Protein AF-A0A7H8GJM0-F1 (afdb_monomer_lite)

Structure (mmCIF, N/CA/C/O backbone):
data_AF-A0A7H8GJM0-F1
#
_entry.id   AF-A0A7H8GJM0-F1
#
loop_
_atom_site.group_PDB
_atom_site.id
_atom_site.type_symbol
_atom_site.label_atom_id
_atom_site.label_alt_id
_atom_site.label_comp_id
_atom_site.label_asym_id
_atom_site.label_entity_id
_atom_site.label_seq_id
_atom_site.pdbx_PDB_ins_code
_atom_site.Cartn_x
_atom_site.Cartn_y
_atom_site.Cartn_z
_atom_site.occupancy
_atom_site.B_iso_or_equiv
_atom_site.auth_seq_id
_atom_site.auth_comp_id
_atom_site.auth_asym_id
_atom_site.auth_atom_id
_atom_site.pdbx_PDB_model_num
ATOM 1 N N . MET A 1 1 ? 10.115 19.692 -31.458 1.00 31.84 1 MET A N 1
ATOM 2 C CA . MET A 1 1 ? 9.277 18.798 -30.627 1.00 31.84 1 MET A CA 1
ATOM 3 C C . MET A 1 1 ? 9.312 17.420 -31.282 1.00 31.84 1 MET A C 1
ATOM 5 O O . MET A 1 1 ? 8.758 17.257 -32.359 1.00 31.84 1 MET A O 1
ATOM 9 N N . ASN A 1 2 ? 10.136 16.502 -30.766 1.00 26.27 2 ASN A N 1
ATOM 10 C CA . ASN A 1 2 ? 10.590 15.314 -31.508 1.00 26.27 2 ASN A CA 1
ATOM 11 C C . ASN A 1 2 ? 9.644 14.117 -31.310 1.00 26.27 2 ASN A C 1
ATOM 13 O O . ASN A 1 2 ? 9.299 13.795 -30.176 1.00 26.27 2 ASN A O 1
ATOM 17 N N . ARG A 1 3 ? 9.299 13.404 -32.397 1.00 28.55 3 ARG A N 1
ATOM 18 C CA . ARG A 1 3 ? 8.437 12.193 -32.411 1.00 28.55 3 ARG A CA 1
ATOM 19 C C . ARG A 1 3 ? 8.872 11.092 -31.426 1.00 28.55 3 ARG A C 1
ATOM 21 O O . ARG A 1 3 ? 8.050 10.290 -31.002 1.00 28.55 3 ARG A O 1
ATOM 28 N N . VAL A 1 4 ? 10.137 11.093 -31.008 1.00 32.81 4 VAL A N 1
ATOM 29 C CA . VAL A 1 4 ? 10.712 10.152 -30.031 1.00 32.81 4 VAL A CA 1
ATOM 30 C C . VAL A 1 4 ? 10.268 10.450 -28.587 1.00 32.81 4 VAL A C 1
ATOM 32 O O . VAL A 1 4 ? 10.222 9.544 -27.761 1.00 32.81 4 VAL A O 1
ATOM 35 N N . GLU A 1 5 ? 9.875 11.689 -28.261 1.00 30.02 5 GLU A N 1
ATOM 36 C CA . GLU A 1 5 ? 9.307 12.008 -26.940 1.00 30.02 5 GLU A CA 1
ATOM 37 C C . GLU A 1 5 ? 7.851 11.546 -26.792 1.00 30.02 5 GLU A C 1
ATOM 39 O O . GLU A 1 5 ? 7.390 11.349 -25.673 1.00 30.02 5 GLU A O 1
ATOM 44 N N . ILE A 1 6 ? 7.147 11.324 -27.905 1.00 36.12 6 ILE A N 1
ATOM 45 C CA . ILE A 1 6 ? 5.739 10.897 -27.932 1.00 36.12 6 ILE A CA 1
ATOM 46 C C . ILE A 1 6 ? 5.621 9.385 -27.657 1.00 36.12 6 ILE A C 1
ATOM 48 O O . ILE A 1 6 ? 4.717 8.957 -26.947 1.00 36.12 6 ILE A O 1
ATOM 52 N N . LEU A 1 7 ? 6.617 8.589 -28.061 1.00 36.34 7 LEU A N 1
ATOM 53 C CA . LEU A 1 7 ? 6.745 7.159 -27.729 1.00 36.34 7 LEU A CA 1
ATOM 54 C C . LEU A 1 7 ? 7.167 6.887 -26.268 1.00 36.34 7 LEU A C 1
ATOM 56 O O . LEU A 1 7 ? 7.403 5.739 -25.903 1.00 36.34 7 LEU A O 1
ATOM 60 N N . ARG A 1 8 ? 7.292 7.916 -25.413 1.00 48.12 8 ARG A N 1
ATOM 61 C CA . ARG A 1 8 ? 7.905 7.790 -24.076 1.00 48.12 8 ARG A CA 1
ATOM 62 C C . ARG A 1 8 ? 7.152 6.915 -23.081 1.00 48.12 8 ARG A C 1
ATOM 64 O O . ARG A 1 8 ? 7.793 6.428 -22.165 1.00 48.12 8 ARG A O 1
ATOM 71 N N . PHE A 1 9 ? 5.843 6.733 -23.212 1.00 51.34 9 PHE A N 1
ATOM 72 C CA . PHE A 1 9 ? 5.051 5.968 -22.236 1.00 51.34 9 PHE A CA 1
ATOM 73 C C . PHE A 1 9 ? 3.761 5.371 -22.823 1.00 51.34 9 PHE A C 1
ATOM 75 O O . PHE A 1 9 ? 3.011 4.732 -22.093 1.00 51.34 9 PHE A O 1
ATOM 82 N N . GLN A 1 10 ? 3.493 5.550 -24.124 1.00 57.94 10 GLN A N 1
ATOM 83 C CA . GLN A 1 10 ? 2.186 5.270 -24.737 1.00 57.94 10 GLN A CA 1
ATOM 84 C C . GLN A 1 10 ? 1.760 3.799 -24.702 1.00 57.94 10 GLN A C 1
ATOM 86 O O . GLN A 1 10 ? 0.571 3.526 -24.573 1.00 57.94 10 GLN A O 1
ATOM 91 N N . LEU A 1 11 ? 2.714 2.863 -24.732 1.00 66.12 11 LEU A N 1
ATOM 92 C CA . LEU A 1 11 ? 2.446 1.420 -24.811 1.00 66.12 11 LEU A CA 1
ATOM 93 C C . LEU A 1 11 ? 1.621 0.863 -23.651 1.00 66.12 11 LEU A C 1
ATOM 95 O O . LEU A 1 11 ? 0.940 -0.139 -23.823 1.00 66.12 11 LEU A O 1
ATOM 99 N N . ALA A 1 12 ? 1.681 1.499 -22.483 1.00 79.56 12 ALA A N 1
ATOM 100 C CA . ALA A 1 12 ? 0.965 1.047 -21.297 1.00 79.56 12 ALA A CA 1
ATOM 101 C C . ALA A 1 12 ? -0.058 2.070 -20.788 1.00 79.56 12 ALA A C 1
ATOM 103 O O . ALA A 1 12 ? -0.621 1.850 -19.726 1.00 79.56 12 ALA A O 1
ATOM 104 N N . ILE A 1 13 ? -0.314 3.187 -21.489 1.00 87.06 13 ILE A N 1
ATOM 105 C CA . ILE A 1 13 ? -1.251 4.214 -20.987 1.00 87.06 13 ILE A CA 1
ATOM 106 C C . ILE A 1 13 ? -2.651 3.630 -20.821 1.00 87.06 13 ILE A C 1
ATOM 108 O O . ILE A 1 13 ? -3.253 3.794 -19.765 1.00 87.06 13 ILE A O 1
ATOM 112 N N . ALA A 1 14 ? -3.155 2.935 -21.840 1.00 89.88 14 ALA A N 1
ATOM 113 C CA . ALA A 1 14 ? -4.499 2.375 -21.805 1.00 89.88 14 ALA A CA 1
ATOM 114 C C . ALA A 1 14 ? -4.639 1.310 -20.702 1.00 89.88 14 ALA A C 1
ATOM 116 O O . ALA A 1 14 ? -5.559 1.391 -19.888 1.00 89.88 14 ALA A O 1
ATOM 117 N N . LEU A 1 15 ? -3.655 0.411 -20.584 1.00 93.31 15 LEU A N 1
ATOM 118 C CA . LEU A 1 15 ? -3.587 -0.573 -19.502 1.00 93.31 15 LEU A CA 1
ATOM 119 C C . LEU A 1 15 ? -3.482 0.080 -18.112 1.00 93.31 15 LEU A C 1
ATOM 121 O O . LEU A 1 15 ? -4.225 -0.285 -17.205 1.00 93.31 15 LEU A O 1
ATOM 125 N N . ASN A 1 16 ? -2.618 1.083 -17.939 1.00 92.00 16 ASN A N 1
ATOM 126 C CA . ASN A 1 16 ? -2.468 1.809 -16.675 1.00 92.00 16 ASN A CA 1
ATOM 127 C C . ASN A 1 16 ? -3.758 2.533 -16.280 1.00 92.00 16 ASN A C 1
ATOM 129 O O . ASN A 1 16 ? -4.131 2.524 -15.110 1.00 92.00 16 ASN A O 1
ATOM 133 N N . ASN A 1 17 ? -4.452 3.141 -17.243 1.00 94.25 17 ASN A N 1
ATOM 134 C CA . ASN A 1 17 ? -5.723 3.814 -16.999 1.00 94.25 17 ASN A CA 1
ATOM 135 C C . ASN A 1 17 ? -6.811 2.813 -16.596 1.00 94.25 17 ASN A C 1
ATOM 137 O O . ASN A 1 17 ? -7.542 3.074 -15.641 1.00 94.25 17 ASN A O 1
ATOM 141 N N . ALA A 1 18 ? -6.887 1.664 -17.275 1.00 96.38 18 ALA A N 1
ATOM 142 C CA . ALA A 1 18 ? -7.823 0.597 -16.931 1.00 96.38 18 ALA A CA 1
ATOM 143 C C . ALA A 1 18 ? -7.544 0.023 -15.531 1.00 96.38 18 ALA A C 1
ATOM 145 O O . ALA A 1 18 ? -8.465 -0.122 -14.730 1.00 96.38 18 ALA A O 1
ATOM 146 N N . ALA A 1 19 ? -6.274 -0.220 -15.194 1.00 96.25 19 ALA A N 1
ATOM 147 C CA . ALA A 1 19 ? -5.872 -0.686 -13.868 1.00 96.25 19 ALA A CA 1
ATOM 148 C C . ALA A 1 19 ? -6.168 0.355 -12.775 1.00 96.25 19 ALA A C 1
ATOM 150 O O . ALA A 1 19 ? -6.647 0.002 -11.699 1.00 96.25 19 ALA A O 1
ATOM 151 N N . ALA A 1 20 ? -5.929 1.641 -13.050 1.00 95.12 20 ALA A N 1
ATOM 152 C CA . ALA A 1 20 ? -6.246 2.723 -12.122 1.00 95.12 20 ALA A CA 1
ATOM 153 C C . ALA A 1 20 ? -7.757 2.861 -11.884 1.00 95.12 20 ALA A C 1
ATOM 155 O O . ALA A 1 20 ? -8.167 3.175 -10.769 1.00 95.12 20 ALA A O 1
ATOM 156 N N . GLU A 1 21 ? -8.577 2.621 -12.908 1.00 97.12 21 GLU A N 1
ATOM 157 C CA . GLU A 1 21 ? -10.034 2.618 -12.771 1.00 97.12 21 GLU A CA 1
ATOM 158 C C . GLU A 1 21 ? -10.523 1.465 -11.898 1.00 97.12 21 GLU A C 1
ATOM 160 O O . GLU A 1 21 ? -11.289 1.698 -10.966 1.00 97.12 21 GLU A O 1
ATOM 165 N N . VAL A 1 22 ? -10.018 0.248 -12.125 1.00 97.81 22 VAL A N 1
ATOM 166 C CA . VAL A 1 22 ? -10.299 -0.886 -11.231 1.00 97.81 22 VAL A CA 1
ATOM 167 C C . VAL A 1 22 ? -9.849 -0.563 -9.807 1.00 97.81 22 VAL A C 1
ATOM 169 O O . VAL A 1 22 ? -10.624 -0.749 -8.878 1.00 97.81 22 VAL A O 1
ATOM 172 N N . GLY A 1 23 ? -8.656 0.012 -9.627 1.00 96.69 23 GLY A N 1
ATOM 173 C CA . GLY A 1 23 ? -8.166 0.423 -8.311 1.00 96.69 23 GLY A CA 1
ATOM 174 C C . GLY A 1 23 ? -9.094 1.412 -7.598 1.00 96.69 23 GLY A C 1
ATOM 175 O O . GLY A 1 23 ? -9.417 1.199 -6.432 1.00 96.69 23 GLY A O 1
ATOM 176 N N . ARG A 1 24 ? -9.572 2.462 -8.282 1.00 96.81 24 ARG A N 1
ATOM 177 C CA . ARG A 1 24 ? -10.559 3.405 -7.715 1.00 96.81 24 ARG A CA 1
ATOM 178 C C . ARG A 1 24 ? -11.865 2.713 -7.338 1.00 96.81 24 ARG A C 1
ATOM 180 O O . ARG A 1 24 ? -12.415 2.998 -6.282 1.00 96.81 24 ARG A O 1
ATOM 187 N N . LEU A 1 25 ? -12.334 1.804 -8.187 1.00 97.38 25 LEU A N 1
ATOM 188 C CA . LEU A 1 25 ? -13.577 1.071 -7.981 1.00 97.38 25 LEU A CA 1
ATOM 189 C C . LEU A 1 25 ? -13.503 0.107 -6.784 1.00 97.38 25 LEU A C 1
ATOM 191 O O . LEU A 1 25 ? -14.490 -0.047 -6.073 1.00 97.38 25 LEU A O 1
ATOM 195 N N . THR A 1 26 ? -12.357 -0.542 -6.556 1.00 97.62 26 THR A N 1
ATOM 196 C CA . THR A 1 26 ? -12.215 -1.585 -5.525 1.00 97.62 26 THR A CA 1
ATOM 197 C C . THR A 1 26 ? -11.671 -1.078 -4.192 1.00 97.62 26 THR A C 1
ATOM 199 O O . THR A 1 26 ? -11.828 -1.765 -3.187 1.00 97.62 26 THR A O 1
ATOM 202 N N . THR A 1 27 ? -11.021 0.092 -4.151 1.00 96.31 27 THR A N 1
ATOM 203 C CA . THR A 1 27 ? -10.411 0.621 -2.913 1.00 96.31 27 THR A CA 1
ATOM 204 C C . THR A 1 27 ? -11.423 0.777 -1.769 1.00 96.31 27 THR A C 1
ATOM 206 O O . THR A 1 27 ? -11.137 0.256 -0.696 1.00 96.31 27 THR A O 1
ATOM 209 N N . PRO A 1 28 ? -12.628 1.353 -1.968 1.00 95.88 28 PRO A N 1
ATOM 210 C CA . PRO A 1 28 ? -13.604 1.479 -0.881 1.00 95.88 28 PRO A CA 1
ATOM 211 C C . PRO A 1 28 ? -14.035 0.133 -0.282 1.00 95.88 28 PRO A C 1
ATOM 213 O O . PRO A 1 28 ? -14.171 0.016 0.932 1.00 95.88 28 PRO A O 1
ATOM 216 N N . ALA A 1 29 ? -14.198 -0.897 -1.122 1.00 97.62 29 ALA A N 1
ATOM 217 C CA . ALA A 1 29 ? -14.510 -2.248 -0.658 1.00 97.62 29 ALA A CA 1
ATOM 218 C C . ALA A 1 29 ? -13.349 -2.832 0.160 1.00 97.62 29 ALA A C 1
ATOM 220 O O . ALA A 1 29 ? -13.569 -3.369 1.242 1.00 97.62 29 ALA A O 1
ATOM 221 N N . ARG A 1 30 ? -12.102 -2.656 -0.301 1.00 97.94 30 ARG A N 1
ATOM 222 C CA . ARG A 1 30 ? -10.920 -3.116 0.440 1.00 97.94 30 ARG A CA 1
ATOM 223 C C . ARG A 1 30 ? -10.760 -2.410 1.789 1.00 97.94 30 ARG A C 1
ATOM 225 O O . ARG A 1 30 ? -10.394 -3.053 2.769 1.00 97.94 30 ARG A O 1
ATOM 232 N N . ASP A 1 31 ? -11.035 -1.112 1.852 1.00 96.88 31 ASP A N 1
ATOM 233 C CA . ASP A 1 31 ? -10.974 -0.353 3.103 1.00 96.88 31 ASP A CA 1
ATOM 234 C C . ASP A 1 31 ? -12.052 -0.827 4.097 1.00 96.88 31 ASP A C 1
ATOM 236 O O . ASP A 1 31 ? -11.793 -0.900 5.300 1.00 96.88 31 ASP A O 1
ATOM 240 N N . LEU A 1 32 ? -13.242 -1.206 3.606 1.00 97.06 32 LEU A N 1
ATOM 241 C CA . LEU A 1 32 ? -14.286 -1.824 4.429 1.00 97.06 32 LEU A CA 1
ATOM 242 C C . LEU A 1 32 ? -13.898 -3.217 4.924 1.00 97.06 32 LEU A C 1
ATOM 244 O O . LEU A 1 32 ? -14.110 -3.487 6.099 1.00 97.06 32 LEU A O 1
ATOM 248 N N . GLU A 1 33 ? -13.319 -4.078 4.080 1.00 98.31 33 GLU A N 1
ATOM 249 C CA . GLU A 1 33 ? -12.829 -5.407 4.493 1.00 98.31 33 GLU A CA 1
ATOM 250 C C . GLU A 1 33 ? -11.884 -5.302 5.696 1.00 98.31 33 GLU A C 1
ATOM 252 O O . GLU A 1 33 ? -12.061 -5.998 6.692 1.00 98.31 33 GLU A O 1
ATOM 257 N N . VAL A 1 34 ? -10.915 -4.388 5.613 1.00 98.06 34 VAL A N 1
ATOM 258 C CA . VAL A 1 34 ? -9.897 -4.185 6.652 1.00 98.06 34 VAL A CA 1
ATOM 259 C C . VAL A 1 34 ? -10.507 -3.607 7.935 1.00 98.06 34 VAL A C 1
ATOM 261 O O . VAL A 1 34 ? -10.126 -4.003 9.032 1.00 98.06 34 VAL A O 1
ATOM 264 N N . LEU A 1 35 ? -11.494 -2.711 7.826 1.00 98.19 35 LEU A N 1
ATOM 265 C CA . LEU A 1 35 ? -12.223 -2.207 8.994 1.00 98.19 35 LEU A CA 1
ATOM 266 C C . LEU A 1 35 ? -13.129 -3.275 9.631 1.00 98.19 35 LEU A C 1
ATOM 268 O O . LEU A 1 35 ? -13.265 -3.304 10.848 1.00 98.19 35 LEU A O 1
ATOM 272 N N . ILE A 1 36 ? -13.767 -4.132 8.832 1.00 98.44 36 ILE A N 1
ATOM 273 C CA . ILE A 1 36 ? -14.607 -5.228 9.334 1.00 98.44 36 ILE A CA 1
ATOM 274 C C . ILE A 1 36 ? -13.765 -6.184 10.181 1.00 98.44 36 ILE A C 1
ATOM 276 O O . ILE A 1 36 ? -14.164 -6.479 11.303 1.00 98.44 36 ILE A O 1
ATOM 280 N N . GLU A 1 37 ? -12.600 -6.601 9.677 1.00 98.25 37 GLU A N 1
ATOM 281 C CA . GLU A 1 37 ? -11.663 -7.473 10.399 1.00 98.25 37 GLU A CA 1
ATOM 282 C C . GLU A 1 37 ? -11.249 -6.853 11.746 1.00 98.25 37 GLU A C 1
ATOM 284 O O . GLU A 1 37 ? -11.407 -7.479 12.791 1.00 98.25 37 GLU A O 1
ATOM 289 N N . GLU A 1 38 ? -10.853 -5.576 11.752 1.00 98.00 38 GLU A N 1
ATOM 290 C CA . GLU A 1 38 ? -10.505 -4.842 12.980 1.00 98.00 38 GLU A CA 1
ATOM 291 C C . GLU A 1 38 ? -11.662 -4.780 13.995 1.00 98.00 38 GLU A C 1
ATOM 293 O O . GLU A 1 38 ? -11.457 -4.916 15.205 1.00 98.00 38 GLU A O 1
ATOM 298 N N . LEU A 1 39 ? -12.893 -4.543 13.529 1.00 98.31 39 LEU A N 1
ATOM 299 C CA . LEU A 1 39 ? -14.069 -4.484 14.400 1.00 98.31 39 LEU A CA 1
ATOM 300 C C . LEU A 1 39 ? -14.359 -5.845 15.036 1.00 98.31 39 LEU A C 1
ATOM 302 O O . LEU A 1 39 ? -14.676 -5.909 16.226 1.00 98.31 39 LEU A O 1
ATOM 306 N N . GLU A 1 40 ? -14.225 -6.929 14.275 1.00 98.00 40 GLU A N 1
ATOM 307 C CA . GLU A 1 40 ? -14.401 -8.290 14.783 1.00 98.00 40 GLU A CA 1
ATOM 308 C C . GLU A 1 40 ? -13.335 -8.649 15.820 1.00 98.00 40 GLU A C 1
ATOM 310 O O . GLU A 1 40 ? -13.681 -9.106 16.912 1.00 98.00 40 GLU A O 1
ATOM 315 N N . GLU A 1 41 ? -12.062 -8.370 15.532 1.00 97.31 41 GLU A N 1
ATOM 316 C CA . GLU A 1 41 ? -10.946 -8.626 16.452 1.00 97.31 41 GLU A CA 1
ATOM 317 C C . GLU A 1 41 ? -11.090 -7.873 17.783 1.00 97.31 41 GLU A C 1
ATOM 319 O O . GLU A 1 41 ? -10.655 -8.353 18.833 1.00 97.31 41 GLU A O 1
ATOM 324 N N . ARG A 1 42 ? -11.745 -6.708 17.765 1.00 96.06 42 ARG A N 1
ATOM 325 C CA . ARG A 1 42 ? -11.985 -5.880 18.954 1.00 96.06 42 ARG A CA 1
ATOM 326 C C . ARG A 1 42 ? -13.299 -6.146 19.674 1.00 96.06 42 ARG A C 1
ATOM 328 O O . ARG A 1 42 ? -13.567 -5.485 20.677 1.00 96.06 42 ARG A O 1
ATOM 335 N N . GLY A 1 43 ? -14.108 -7.089 19.197 1.00 97.19 43 GLY A N 1
ATOM 336 C CA . GLY A 1 43 ? -15.373 -7.449 19.838 1.00 97.19 43 GLY A CA 1
ATOM 337 C C . GLY A 1 43 ? -16.537 -6.507 19.523 1.00 97.19 43 GLY A C 1
ATOM 338 O O . GLY A 1 43 ? -17.427 -6.348 20.354 1.00 97.19 43 GLY A O 1
ATOM 339 N N . PHE A 1 44 ? -16.561 -5.918 18.324 1.00 97.56 44 PHE A N 1
ATOM 340 C CA . PHE A 1 44 ? -17.648 -5.076 17.801 1.00 97.56 44 PHE A CA 1
ATOM 341 C C . PHE A 1 44 ? -18.365 -5.745 16.604 1.00 97.56 44 PHE A C 1
ATOM 343 O O . PHE A 1 44 ? -18.391 -5.192 15.497 1.00 97.56 44 PHE A O 1
ATOM 350 N N . PRO A 1 45 ? -18.946 -6.954 16.776 1.00 96.50 45 PRO A N 1
ATOM 351 C CA . PRO A 1 45 ? -19.521 -7.725 15.671 1.00 96.50 45 PRO A CA 1
ATOM 352 C C . PRO A 1 45 ? -20.750 -7.058 15.038 1.00 96.50 45 PRO A C 1
ATOM 354 O O . PRO A 1 45 ? -20.972 -7.217 13.840 1.00 96.50 45 PRO A O 1
ATOM 357 N N . ASP A 1 46 ? -21.524 -6.275 15.794 1.00 96.00 46 ASP A N 1
ATOM 358 C CA . ASP A 1 46 ? -22.712 -5.590 15.269 1.00 96.00 46 ASP A CA 1
ATOM 359 C C . ASP A 1 46 ? -22.322 -4.461 14.297 1.00 96.00 46 ASP A C 1
ATOM 361 O O . ASP A 1 46 ? -22.872 -4.344 13.197 1.00 96.00 46 ASP A O 1
ATOM 365 N N . GLN A 1 47 ? -21.304 -3.670 14.654 1.00 97.12 47 GLN A N 1
ATOM 366 C CA . GLN A 1 47 ? -20.715 -2.636 13.796 1.00 97.12 47 GLN A CA 1
ATOM 367 C C . GLN A 1 47 ? -20.072 -3.251 12.548 1.00 97.12 47 GLN A C 1
ATOM 369 O O . GLN A 1 47 ? -20.164 -2.681 11.452 1.00 97.12 47 GLN A O 1
ATOM 374 N N . ALA A 1 48 ? -19.432 -4.414 12.696 1.00 98.00 48 ALA A N 1
ATOM 375 C CA . ALA A 1 48 ? -18.880 -5.170 11.579 1.00 98.00 48 ALA A CA 1
ATOM 376 C C . ALA A 1 48 ? -19.994 -5.659 10.637 1.00 98.00 48 ALA A C 1
ATOM 378 O O . ALA A 1 48 ? -19.899 -5.490 9.421 1.00 98.00 48 ALA A O 1
ATOM 379 N N . GLN A 1 49 ? -21.088 -6.198 11.183 1.00 97.19 49 GLN A N 1
ATOM 380 C CA . GLN A 1 49 ? -22.203 -6.739 10.406 1.00 97.19 49 GLN A CA 1
ATOM 381 C C . GLN A 1 49 ? -22.889 -5.678 9.538 1.00 97.19 49 GLN A C 1
ATOM 383 O O . GLN A 1 49 ? -23.202 -5.946 8.376 1.00 97.19 49 GLN A O 1
ATOM 388 N N . PHE A 1 50 ? -23.071 -4.460 10.057 1.00 93.94 50 PHE A N 1
ATOM 389 C CA . PHE A 1 50 ? -23.584 -3.339 9.263 1.00 93.94 50 PHE A CA 1
ATOM 390 C C . PHE A 1 50 ? -22.710 -3.068 8.024 1.00 93.94 50 PHE A C 1
ATOM 392 O O . PHE A 1 50 ? -23.215 -2.902 6.912 1.00 93.94 50 PHE A O 1
ATOM 399 N N . ARG A 1 51 ? -21.385 -3.088 8.196 1.00 97.56 51 ARG A N 1
ATOM 400 C CA . ARG A 1 51 ? -20.416 -2.837 7.118 1.00 97.56 51 ARG A CA 1
ATOM 401 C C . ARG A 1 51 ? -20.311 -4.003 6.136 1.00 97.56 51 ARG A C 1
ATOM 403 O O . ARG A 1 51 ? -20.120 -3.754 4.950 1.00 97.56 51 ARG A O 1
ATOM 410 N N . LYS A 1 52 ? -20.517 -5.248 6.577 1.00 98.06 52 LYS A N 1
ATOM 411 C CA . LYS A 1 52 ? -20.596 -6.421 5.684 1.00 98.06 52 LYS A CA 1
ATOM 412 C C . LYS A 1 52 ? -21.732 -6.299 4.669 1.00 98.06 52 LYS A C 1
ATOM 414 O O . LYS A 1 52 ? -21.516 -6.539 3.488 1.00 98.06 52 LYS A O 1
ATOM 419 N N . ALA A 1 53 ? -22.908 -5.833 5.093 1.00 95.31 53 ALA A N 1
ATOM 420 C CA . ALA A 1 53 ? -24.024 -5.608 4.171 1.00 95.31 53 ALA A CA 1
ATOM 421 C C . ALA A 1 53 ? -23.698 -4.541 3.104 1.00 95.31 53 ALA A C 1
ATOM 423 O O . ALA A 1 53 ? -24.069 -4.678 1.936 1.00 95.31 53 ALA A O 1
ATOM 424 N N . GLN A 1 54 ? -22.968 -3.486 3.487 1.00 95.88 54 GLN A N 1
ATOM 425 C CA . GLN A 1 54 ? -22.455 -2.492 2.542 1.00 95.88 54 GLN A CA 1
ATOM 426 C C . GLN A 1 54 ? -21.413 -3.105 1.590 1.00 95.88 54 GLN A C 1
ATOM 428 O O . GLN A 1 54 ? -21.478 -2.873 0.381 1.00 95.88 54 GLN A O 1
ATOM 433 N N . LEU A 1 55 ? -20.503 -3.930 2.111 1.00 97.69 55 LEU A N 1
ATOM 434 C CA . LEU A 1 55 ? -19.480 -4.621 1.329 1.00 97.69 55 LEU A CA 1
ATOM 435 C C . LEU A 1 55 ? -20.093 -5.540 0.255 1.00 97.69 55 LEU A C 1
ATOM 437 O O . LEU A 1 55 ? -19.661 -5.494 -0.895 1.00 97.69 55 LEU A O 1
ATOM 441 N N . ASP A 1 56 ? -21.155 -6.286 0.576 1.00 97.25 56 ASP A N 1
ATOM 442 C CA . ASP A 1 56 ? -21.883 -7.129 -0.390 1.00 97.25 56 ASP A CA 1
ATOM 443 C C . ASP A 1 56 ? -22.471 -6.312 -1.557 1.00 97.25 56 ASP A C 1
ATOM 445 O O . ASP A 1 56 ? -22.430 -6.711 -2.733 1.00 97.25 56 ASP A O 1
ATOM 449 N N . SER A 1 57 ? -23.001 -5.124 -1.246 1.00 95.88 57 SER A N 1
ATOM 450 C CA . SER A 1 57 ? -23.485 -4.172 -2.250 1.00 95.88 57 SER A CA 1
ATOM 451 C C . SER A 1 57 ? -22.345 -3.677 -3.140 1.00 95.88 57 SER A C 1
ATOM 453 O O . SER A 1 57 ? -22.489 -3.613 -4.366 1.00 95.88 57 SER A O 1
ATOM 455 N N . ASP A 1 58 ? -21.187 -3.374 -2.555 1.00 96.56 58 ASP A N 1
ATOM 456 C CA . ASP A 1 58 ? -20.026 -2.892 -3.297 1.00 96.56 58 ASP A CA 1
ATOM 457 C C . ASP A 1 58 ? -19.414 -3.979 -4.183 1.00 96.56 58 ASP A C 1
ATOM 459 O O . ASP A 1 58 ? -19.134 -3.708 -5.352 1.00 96.56 58 ASP A O 1
ATOM 463 N N . TYR A 1 59 ? -19.337 -5.231 -3.724 1.00 97.75 59 TYR A N 1
ATOM 464 C CA . TYR A 1 59 ? -18.982 -6.364 -4.583 1.00 97.75 59 TYR A CA 1
ATOM 465 C C . TYR A 1 59 ? -19.937 -6.513 -5.765 1.00 97.75 59 TYR A C 1
ATOM 467 O O . TYR A 1 59 ? -19.496 -6.677 -6.905 1.00 97.75 59 TYR A O 1
ATOM 475 N N . THR A 1 60 ? -21.243 -6.373 -5.534 1.00 96.44 60 THR A N 1
ATOM 476 C CA . THR A 1 60 ? -22.232 -6.414 -6.617 1.00 96.44 60 THR A CA 1
ATOM 477 C C . THR A 1 60 ? -21.994 -5.300 -7.644 1.00 96.44 60 THR A C 1
ATOM 479 O O . THR A 1 60 ? -22.086 -5.546 -8.851 1.00 96.44 60 THR A O 1
ATOM 482 N N . LYS A 1 61 ? -21.666 -4.078 -7.203 1.00 95.62 61 LYS A N 1
ATOM 483 C CA . LYS A 1 61 ? -21.327 -2.957 -8.101 1.00 95.62 61 LYS A CA 1
ATOM 484 C C . LYS A 1 61 ? -20.026 -3.211 -8.861 1.00 95.62 61 LYS A C 1
ATOM 486 O O . LYS A 1 61 ? -19.979 -2.958 -10.063 1.00 95.62 61 LYS A O 1
ATOM 491 N N . ILE A 1 62 ? -19.001 -3.734 -8.187 1.00 97.06 62 ILE A N 1
ATOM 492 C CA . ILE A 1 62 ? -17.707 -4.077 -8.788 1.00 97.06 62 ILE A CA 1
ATOM 493 C C . ILE A 1 62 ? -17.903 -5.098 -9.913 1.00 97.06 62 ILE A C 1
ATOM 495 O O . ILE A 1 62 ? -17.450 -4.866 -11.032 1.00 97.06 62 ILE A O 1
ATOM 499 N N . LEU A 1 63 ? -18.634 -6.185 -9.648 1.00 96.06 63 LEU A N 1
ATOM 500 C CA . LEU A 1 63 ? -18.884 -7.253 -10.621 1.00 96.06 63 LEU A CA 1
ATOM 501 C C . LEU A 1 63 ? -19.708 -6.788 -11.829 1.00 96.06 63 LEU A C 1
ATOM 503 O O . LEU A 1 63 ? -19.511 -7.282 -12.937 1.00 96.06 63 LEU A O 1
ATOM 507 N N . LYS A 1 64 ? -20.624 -5.832 -11.635 1.00 95.81 64 LYS A N 1
ATOM 508 C CA . LYS A 1 64 ? -21.431 -5.245 -12.719 1.00 95.81 64 LYS A CA 1
ATOM 509 C C . LYS A 1 64 ? -20.692 -4.161 -13.508 1.00 95.81 64 LYS A C 1
ATOM 511 O O . LYS A 1 64 ? -21.162 -3.761 -14.573 1.00 95.81 64 LYS A O 1
ATOM 516 N N . SER A 1 65 ? -19.570 -3.659 -12.999 1.00 96.69 65 SER A N 1
ATOM 517 C CA . SER A 1 65 ? -18.829 -2.575 -13.637 1.00 96.69 65 SER A CA 1
ATOM 518 C C . SER A 1 65 ? -18.092 -3.051 -14.893 1.00 96.69 65 SER A C 1
ATOM 520 O O . SER A 1 65 ? -17.445 -4.103 -14.878 1.00 96.69 65 SER A O 1
ATOM 522 N N . PRO A 1 66 ? -18.075 -2.253 -15.977 1.00 97.06 66 PRO A N 1
ATOM 523 C CA . PRO A 1 66 ? -17.268 -2.564 -17.152 1.00 97.06 66 PRO A CA 1
ATOM 524 C C . PRO A 1 66 ? -15.758 -2.447 -16.890 1.00 97.06 66 PRO A C 1
ATOM 526 O O . PRO A 1 66 ? -14.974 -2.881 -17.733 1.00 97.06 66 PRO A O 1
ATOM 529 N N . ALA A 1 67 ? -15.329 -1.878 -15.755 1.00 96.81 67 ALA A N 1
ATOM 530 C CA . ALA A 1 67 ? -13.920 -1.624 -15.455 1.00 96.81 67 ALA A CA 1
ATOM 531 C C . ALA A 1 67 ? -13.061 -2.900 -15.482 1.00 96.81 67 ALA A C 1
ATOM 533 O O . ALA A 1 67 ? -11.991 -2.894 -16.088 1.00 96.81 67 ALA A O 1
ATOM 534 N N . LEU A 1 68 ? -13.546 -4.004 -14.896 1.00 95.69 68 LEU A N 1
ATOM 535 C CA . LEU A 1 68 ? -12.835 -5.291 -14.899 1.00 95.69 68 LEU A CA 1
ATOM 536 C C . LEU A 1 68 ? -12.701 -5.858 -16.314 1.00 95.69 68 LEU A C 1
ATOM 538 O O . LEU A 1 68 ? -11.612 -6.249 -16.728 1.00 95.69 68 LEU A O 1
ATOM 542 N N . LYS A 1 69 ? -13.793 -5.835 -17.086 1.00 96.62 69 LYS A N 1
ATOM 543 C CA . LYS A 1 69 ? -13.779 -6.264 -18.489 1.00 96.62 69 LYS A CA 1
ATOM 544 C C . LYS A 1 69 ? -12.792 -5.433 -19.309 1.00 96.62 69 LYS A C 1
ATOM 546 O O . LYS A 1 69 ? -12.027 -5.992 -20.086 1.00 96.62 69 LYS A O 1
ATOM 551 N N . ASN A 1 70 ? -12.790 -4.113 -19.126 1.00 96.88 70 ASN A N 1
ATOM 552 C CA . ASN A 1 70 ? -11.861 -3.225 -19.814 1.00 96.88 70 ASN A CA 1
ATOM 553 C C . ASN A 1 70 ? -10.403 -3.513 -19.427 1.00 96.88 70 ASN A C 1
ATOM 555 O O . ASN A 1 70 ? -9.545 -3.557 -20.302 1.00 96.88 70 ASN A O 1
ATOM 559 N N . LEU A 1 71 ? -10.119 -3.763 -18.144 1.00 96.62 71 LEU A N 1
ATOM 560 C CA . LEU A 1 71 ? -8.785 -4.173 -17.703 1.00 96.62 71 LEU A CA 1
ATOM 561 C C . LEU A 1 71 ? -8.330 -5.462 -18.399 1.00 96.62 71 LEU A C 1
ATOM 563 O O . LEU A 1 71 ? -7.206 -5.501 -18.890 1.00 96.62 71 LEU A O 1
ATOM 567 N N . PHE A 1 72 ? -9.190 -6.481 -18.490 1.00 96.12 72 PHE A N 1
ATOM 568 C CA . PHE A 1 72 ? -8.843 -7.730 -19.175 1.00 96.12 72 PHE A CA 1
ATOM 569 C C . PHE A 1 72 ? -8.591 -7.533 -20.671 1.00 96.12 72 PHE A C 1
ATOM 571 O O . PHE A 1 72 ? -7.571 -8.000 -21.162 1.00 96.12 72 PHE A O 1
ATOM 578 N N . ILE A 1 73 ? -9.420 -6.746 -21.365 1.00 95.94 73 ILE A N 1
ATOM 579 C CA . ILE A 1 73 ? -9.175 -6.394 -22.775 1.00 95.94 73 ILE A CA 1
ATOM 580 C C . ILE A 1 73 ? -7.795 -5.746 -22.935 1.00 95.94 73 ILE A C 1
ATOM 582 O O . ILE A 1 73 ? -7.009 -6.148 -23.788 1.00 95.94 73 ILE A O 1
ATOM 586 N N . GLN A 1 74 ? -7.463 -4.772 -22.084 1.00 95.12 74 GLN A N 1
ATOM 587 C CA . GLN A 1 74 ? -6.169 -4.096 -22.163 1.00 95.12 74 GLN A CA 1
ATOM 588 C C . GLN A 1 74 ? -4.992 -5.018 -21.808 1.00 95.12 74 GLN A C 1
ATOM 590 O O . GLN A 1 74 ? -3.907 -4.855 -22.366 1.00 95.12 74 GLN A O 1
ATOM 595 N 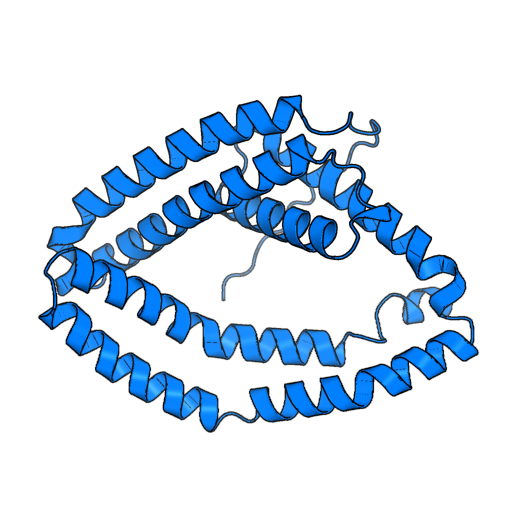N . LEU A 1 75 ? -5.183 -5.993 -20.913 1.00 94.94 75 LEU A N 1
ATOM 596 C CA . LEU A 1 75 ? -4.180 -7.019 -20.609 1.00 94.94 75 LEU A CA 1
ATO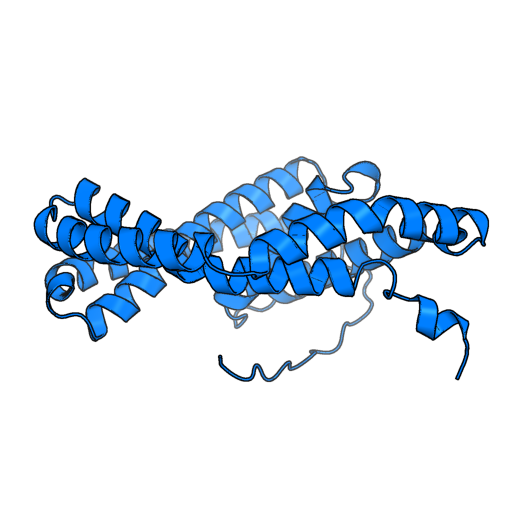M 597 C C . LEU A 1 75 ? -3.963 -7.984 -21.781 1.00 94.94 75 LEU A C 1
ATOM 599 O O . LEU A 1 75 ? -2.820 -8.366 -22.025 1.00 94.94 75 LEU A O 1
ATOM 603 N N . ASP A 1 76 ? -5.016 -8.332 -22.520 1.00 95.12 76 ASP A N 1
ATOM 604 C CA . ASP A 1 76 ? -4.936 -9.210 -23.692 1.00 95.12 76 ASP A CA 1
ATOM 605 C C . ASP A 1 76 ? -4.273 -8.511 -24.894 1.00 95.12 76 ASP A C 1
ATOM 607 O O . ASP A 1 76 ? -3.486 -9.114 -25.629 1.00 95.12 76 ASP A O 1
ATOM 611 N N . GLU A 1 77 ? -4.549 -7.217 -25.088 1.00 91.06 77 GLU A N 1
ATOM 612 C CA . GLU A 1 77 ? -4.007 -6.416 -26.196 1.00 91.06 77 GLU A CA 1
ATOM 613 C C . GLU A 1 77 ? -2.535 -6.023 -25.982 1.00 91.06 77 GLU A C 1
ATOM 615 O O . GLU A 1 77 ? -1.740 -5.961 -26.934 1.00 91.06 77 GLU A O 1
ATOM 620 N N . TRP A 1 78 ? -2.149 -5.770 -24.729 1.00 91.56 78 TRP A N 1
ATOM 621 C CA . TRP A 1 78 ? -0.845 -5.206 -24.381 1.00 91.56 78 TRP A CA 1
ATOM 622 C C . TRP A 1 78 ? 0.368 -6.013 -24.891 1.00 91.56 78 TRP A C 1
ATOM 624 O O . TRP A 1 78 ? 1.270 -5.392 -25.463 1.00 91.56 78 TRP A O 1
ATOM 634 N N . PRO A 1 79 ? 0.433 -7.360 -24.790 1.00 91.44 79 PRO A N 1
ATOM 635 C CA . PRO A 1 79 ? 1.585 -8.133 -25.258 1.00 91.44 79 PRO A CA 1
ATOM 636 C C . PRO A 1 79 ? 1.880 -7.960 -26.751 1.00 91.44 79 PRO A C 1
ATOM 638 O O . PRO A 1 79 ? 3.043 -7.896 -27.155 1.00 91.44 79 PRO A O 1
ATOM 641 N N . SER A 1 80 ? 0.843 -7.879 -27.586 1.00 89.94 80 SER A N 1
ATOM 642 C CA . SER A 1 80 ? 1.009 -7.699 -29.032 1.00 89.94 80 SER A CA 1
ATOM 643 C C . SER A 1 80 ? 1.485 -6.287 -29.367 1.00 89.94 80 SER A C 1
ATOM 645 O O . SER A 1 80 ? 2.409 -6.134 -30.167 1.00 89.94 80 SER A O 1
ATOM 647 N N . ALA A 1 81 ? 0.938 -5.268 -28.698 1.00 87.12 81 ALA A N 1
ATOM 648 C CA . ALA A 1 81 ? 1.421 -3.894 -28.820 1.00 87.12 81 ALA A CA 1
ATOM 649 C C . ALA A 1 81 ? 2.890 -3.765 -28.372 1.00 87.12 81 ALA A C 1
ATOM 651 O O . ALA A 1 81 ? 3.696 -3.118 -29.045 1.00 87.12 81 ALA A O 1
ATOM 652 N N . PHE A 1 82 ? 3.259 -4.435 -27.276 1.00 88.12 82 PHE A N 1
ATOM 653 C CA . PHE A 1 82 ? 4.624 -4.460 -26.754 1.00 88.12 82 PHE A CA 1
ATOM 654 C C . PHE A 1 82 ? 5.614 -5.100 -27.734 1.00 88.12 82 PHE A C 1
ATOM 656 O O . PHE A 1 82 ? 6.636 -4.490 -28.048 1.00 88.12 82 PHE A O 1
ATOM 663 N N . ARG A 1 83 ? 5.291 -6.278 -28.289 1.00 89.69 83 ARG A N 1
ATOM 664 C CA . ARG A 1 83 ? 6.122 -6.942 -29.313 1.00 89.69 83 ARG A CA 1
ATOM 665 C C . ARG A 1 83 ? 6.293 -6.091 -30.567 1.00 89.69 83 ARG A C 1
ATOM 667 O O . ARG A 1 83 ? 7.391 -6.003 -31.107 1.00 89.69 83 ARG A O 1
ATOM 674 N N . LEU A 1 84 ? 5.228 -5.436 -31.029 1.00 88.44 84 LEU A N 1
ATOM 675 C CA . LEU A 1 84 ? 5.314 -4.557 -32.193 1.00 88.44 84 LEU A CA 1
ATOM 676 C C . LEU A 1 84 ? 6.253 -3.372 -31.927 1.00 88.44 84 LEU A C 1
ATOM 678 O O . LEU A 1 84 ? 7.041 -3.000 -32.795 1.00 88.44 84 LEU A O 1
ATOM 682 N N . ALA A 1 85 ? 6.212 -2.789 -30.729 1.00 86.88 85 ALA A N 1
ATOM 683 C CA . ALA A 1 85 ? 7.158 -1.745 -30.351 1.00 86.88 85 ALA A CA 1
ATOM 684 C C . ALA A 1 85 ? 8.599 -2.256 -30.257 1.00 86.88 85 ALA A C 1
ATOM 686 O O . ALA A 1 85 ? 9.516 -1.530 -30.639 1.00 86.88 85 ALA A O 1
ATOM 687 N N . GLU A 1 86 ? 8.806 -3.487 -29.789 1.00 87.12 86 GLU A N 1
ATOM 688 C CA . GLU A 1 86 ? 10.124 -4.124 -29.759 1.00 87.12 86 GLU A CA 1
ATOM 689 C C . GLU A 1 86 ? 10.721 -4.272 -31.161 1.00 87.12 86 GLU A C 1
ATOM 691 O O . GLU A 1 86 ? 11.827 -3.787 -31.402 1.00 87.12 86 GLU A O 1
ATOM 696 N N . ILE A 1 87 ? 9.963 -4.858 -32.096 1.00 88.94 87 ILE A N 1
ATOM 697 C CA . ILE A 1 87 ? 10.375 -5.055 -33.498 1.00 88.94 87 ILE A CA 1
ATOM 698 C C . ILE A 1 87 ? 10.738 -3.719 -34.156 1.00 88.94 87 ILE A C 1
ATOM 700 O O . ILE A 1 87 ? 11.715 -3.628 -34.894 1.00 88.94 87 ILE A O 1
ATOM 704 N N . ASN A 1 88 ? 9.996 -2.657 -33.837 1.00 86.75 88 ASN A N 1
ATOM 705 C CA . ASN A 1 88 ? 10.248 -1.310 -34.348 1.00 86.75 88 ASN A CA 1
ATOM 706 C C . ASN A 1 88 ? 11.371 -0.558 -33.601 1.00 86.75 88 ASN A C 1
ATOM 708 O O . ASN A 1 88 ? 11.535 0.649 -33.782 1.00 86.75 88 ASN A O 1
ATOM 712 N N . GLY A 1 89 ? 12.134 -1.231 -32.733 1.00 85.50 89 GLY A N 1
ATOM 713 C CA . GLY A 1 89 ? 13.253 -0.644 -31.993 1.00 85.50 89 GLY A CA 1
ATOM 714 C C . GLY A 1 89 ? 12.848 0.284 -30.840 1.00 85.50 89 GLY A C 1
ATOM 715 O O . GLY A 1 89 ? 13.711 0.887 -30.202 1.00 85.50 89 GLY A O 1
ATOM 716 N N . GLY A 1 90 ? 11.558 0.373 -30.510 1.00 83.88 90 GLY A N 1
ATOM 717 C CA . GLY A 1 90 ? 11.028 1.226 -29.442 1.00 83.88 90 GLY A CA 1
ATOM 718 C C . GLY A 1 90 ? 11.507 0.850 -28.034 1.00 83.88 90 GLY A C 1
ATOM 719 O O . GLY A 1 90 ? 11.393 1.662 -27.117 1.00 83.88 90 GLY A O 1
ATOM 720 N N . LEU A 1 91 ? 12.083 -0.346 -27.855 1.00 83.69 91 LEU A N 1
ATOM 721 C CA . LEU A 1 91 ? 12.549 -0.861 -26.562 1.00 83.69 91 LEU A CA 1
ATOM 722 C C . LEU A 1 91 ? 14.075 -0.873 -26.382 1.00 83.69 91 LEU A C 1
ATOM 724 O O . LEU A 1 91 ? 14.551 -1.245 -25.310 1.00 83.69 91 LEU A O 1
ATOM 728 N N . GLN A 1 92 ? 14.860 -0.410 -27.362 1.00 84.12 92 GLN A N 1
ATOM 729 C CA . GLN A 1 92 ? 16.335 -0.495 -27.349 1.00 84.12 92 GLN A CA 1
ATOM 730 C C . GLN A 1 92 ? 17.009 0.100 -26.096 1.00 84.12 92 GLN A C 1
ATOM 732 O O . GLN A 1 92 ? 18.150 -0.229 -25.768 1.00 84.12 92 GLN A O 1
ATO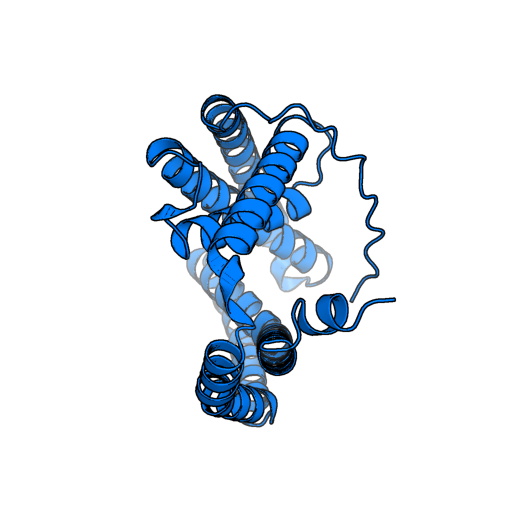M 737 N N . HIS A 1 93 ? 16.333 1.001 -25.380 1.00 85.88 93 HIS A N 1
ATOM 738 C CA . HIS A 1 93 ? 16.863 1.659 -24.185 1.00 85.88 93 HIS A CA 1
ATOM 739 C C . HIS A 1 93 ? 16.019 1.441 -22.925 1.00 85.88 93 HIS A C 1
ATOM 741 O O . HIS A 1 93 ? 16.273 2.103 -21.915 1.00 85.88 93 HIS A O 1
ATOM 747 N N . VAL A 1 94 ? 15.052 0.518 -22.949 1.00 86.31 94 VAL A N 1
ATOM 748 C CA . VAL A 1 94 ? 14.076 0.340 -21.861 1.00 86.31 94 VAL A CA 1
ATOM 749 C C . VAL A 1 94 ? 14.751 0.010 -20.526 1.00 86.31 94 VAL A C 1
ATOM 751 O O . VAL A 1 94 ? 14.484 0.666 -19.524 1.00 86.31 94 VAL A O 1
ATOM 754 N N . GLN A 1 95 ? 15.732 -0.898 -20.511 1.00 89.38 95 GLN A N 1
ATOM 755 C CA . GLN A 1 95 ? 16.466 -1.263 -19.293 1.00 89.38 95 GLN A CA 1
ATOM 756 C C . GLN A 1 95 ? 17.218 -0.064 -18.693 1.00 89.38 95 GLN A C 1
ATOM 758 O O . GLN A 1 95 ? 17.171 0.177 -17.487 1.00 89.38 95 GLN A O 1
ATOM 763 N N . ARG A 1 96 ? 17.875 0.739 -19.542 1.00 90.19 96 ARG A N 1
ATOM 764 C CA . ARG A 1 96 ? 18.569 1.967 -19.121 1.00 90.19 96 ARG A CA 1
ATOM 765 C C . ARG A 1 96 ? 17.580 3.000 -18.574 1.00 90.19 96 ARG A C 1
ATOM 767 O O . ARG A 1 96 ? 17.898 3.698 -17.614 1.00 90.19 96 ARG A O 1
ATOM 774 N N . GLN A 1 97 ? 16.403 3.126 -19.184 1.00 88.81 97 GLN A N 1
ATOM 775 C CA . GLN A 1 97 ? 15.349 4.034 -18.729 1.00 88.81 97 GLN A CA 1
ATOM 776 C C . GLN A 1 97 ? 14.774 3.599 -17.376 1.00 88.81 97 GLN A C 1
ATOM 778 O O . GLN A 1 97 ? 14.658 4.440 -16.486 1.00 88.81 97 GLN A O 1
ATOM 783 N N . ILE A 1 98 ? 14.505 2.304 -17.191 1.00 90.12 98 ILE A N 1
ATOM 784 C CA . ILE A 1 98 ? 14.062 1.732 -15.912 1.00 90.12 98 ILE A CA 1
ATOM 785 C C . ILE A 1 98 ? 15.109 1.991 -14.824 1.00 90.12 98 ILE A C 1
ATOM 787 O O . ILE A 1 98 ? 14.768 2.510 -13.764 1.00 90.12 98 ILE A O 1
ATOM 791 N N . GLY A 1 99 ? 16.391 1.728 -15.103 1.00 91.38 99 GLY A N 1
ATOM 792 C CA . GLY A 1 99 ? 17.479 2.012 -14.160 1.00 91.38 99 GLY A CA 1
ATOM 793 C C . GLY A 1 99 ? 17.546 3.491 -13.757 1.00 91.38 99 GLY A C 1
ATOM 794 O O . GLY A 1 99 ? 17.640 3.813 -12.575 1.00 91.38 99 GLY A O 1
ATOM 795 N N . LYS A 1 100 ? 17.409 4.418 -14.717 1.00 90.56 100 LYS A N 1
ATOM 796 C CA . LYS A 1 100 ? 17.336 5.862 -14.421 1.00 90.56 100 LYS A CA 1
ATOM 797 C C . LYS A 1 100 ? 16.116 6.227 -13.570 1.00 90.56 100 LYS A C 1
ATOM 799 O O . LYS A 1 100 ? 16.234 7.062 -12.676 1.00 90.56 100 LYS A O 1
ATOM 804 N N . ALA A 1 101 ? 14.956 5.631 -13.847 1.00 90.38 101 ALA A N 1
ATOM 805 C CA . ALA A 1 101 ? 13.738 5.867 -13.078 1.00 90.38 101 ALA A CA 1
ATOM 806 C C . ALA A 1 101 ? 13.868 5.354 -11.633 1.00 90.38 101 ALA A C 1
ATOM 808 O O . ALA A 1 101 ? 13.473 6.061 -10.710 1.00 90.38 101 ALA A O 1
ATOM 809 N N . LEU A 1 102 ? 14.481 4.182 -11.437 1.00 92.38 102 LEU A N 1
ATOM 810 C CA . LEU A 1 102 ? 14.798 3.615 -10.122 1.00 92.38 102 LEU A CA 1
ATOM 811 C C . LEU A 1 102 ? 15.730 4.514 -9.310 1.00 92.38 102 LEU A C 1
ATOM 813 O O . LEU A 1 102 ? 15.423 4.821 -8.162 1.00 92.38 102 LEU A O 1
ATOM 817 N N . ILE A 1 103 ? 16.830 4.982 -9.910 1.00 92.06 103 ILE A N 1
ATOM 818 C CA . ILE A 1 103 ? 17.764 5.903 -9.244 1.00 92.06 103 ILE A CA 1
ATOM 819 C C . ILE A 1 103 ? 17.024 7.166 -8.799 1.00 92.06 103 ILE A C 1
ATOM 821 O O . ILE A 1 103 ? 17.074 7.522 -7.628 1.00 92.06 103 ILE A O 1
ATOM 825 N N . LYS A 1 104 ? 16.251 7.788 -9.698 1.00 92.00 104 LYS A N 1
ATOM 826 C CA . LYS A 1 104 ? 15.472 8.992 -9.379 1.00 92.00 104 LYS A CA 1
ATOM 827 C C . LYS A 1 104 ? 14.439 8.751 -8.273 1.00 92.00 104 LYS A C 1
ATOM 829 O O . LYS A 1 104 ? 14.189 9.628 -7.451 1.00 92.00 104 LYS A O 1
ATOM 834 N N . GLN A 1 105 ? 13.800 7.584 -8.268 1.00 93.81 105 GLN A N 1
ATOM 835 C CA . GLN A 1 105 ? 12.847 7.209 -7.227 1.00 93.81 105 GLN A CA 1
ATOM 836 C C . GLN A 1 105 ? 13.533 7.069 -5.862 1.00 93.81 105 GLN A C 1
ATOM 838 O O . GLN A 1 105 ? 12.988 7.514 -4.856 1.00 93.81 105 GLN A O 1
ATOM 843 N N . ILE A 1 106 ? 14.735 6.500 -5.828 1.00 93.12 106 ILE A N 1
ATOM 844 C CA . ILE A 1 106 ? 15.514 6.347 -4.596 1.00 93.12 106 ILE A CA 1
ATOM 845 C C . ILE A 1 106 ? 16.076 7.687 -4.122 1.00 93.12 106 ILE A C 1
ATOM 847 O O . ILE A 1 106 ? 16.056 7.947 -2.927 1.00 93.12 106 ILE A O 1
ATOM 851 N N . GLU A 1 107 ? 16.479 8.580 -5.026 1.00 91.94 107 GLU A N 1
ATOM 852 C CA . GLU A 1 107 ? 16.862 9.956 -4.675 1.00 91.94 107 GLU A CA 1
ATOM 853 C C . GLU A 1 107 ? 15.701 10.729 -4.037 1.00 91.94 107 GLU A C 1
ATOM 855 O O . GLU A 1 107 ? 15.897 11.453 -3.064 1.00 91.94 107 GLU A O 1
ATOM 860 N N . ARG A 1 108 ? 14.471 10.542 -4.533 1.00 92.44 108 ARG A N 1
ATOM 861 C CA . ARG A 1 108 ? 13.273 11.105 -3.891 1.00 92.44 108 ARG A CA 1
ATOM 862 C C . ARG A 1 108 ? 13.048 10.524 -2.503 1.00 92.44 108 ARG A C 1
ATOM 864 O O . ARG A 1 108 ? 12.713 11.276 -1.597 1.00 92.44 108 ARG A O 1
ATOM 871 N N . LEU A 1 109 ? 13.222 9.209 -2.346 1.00 93.38 109 LEU A N 1
ATOM 872 C CA . LEU A 1 109 ? 13.123 8.561 -1.040 1.00 93.38 109 LEU A CA 1
ATOM 873 C C . LEU A 1 109 ? 14.167 9.119 -0.073 1.00 93.38 109 LEU A C 1
ATOM 875 O O . LEU A 1 109 ? 13.811 9.461 1.042 1.00 93.38 109 LEU A O 1
ATOM 879 N N . HIS A 1 110 ? 15.410 9.285 -0.521 1.00 90.75 110 HIS A N 1
ATOM 880 C CA . HIS A 1 110 ? 16.477 9.900 0.264 1.00 90.75 110 HIS A CA 1
ATOM 881 C C . HIS A 1 110 ? 16.088 11.305 0.739 1.00 90.75 110 HIS A C 1
ATOM 883 O O . HIS A 1 110 ? 16.147 11.583 1.930 1.00 90.75 110 HIS A O 1
ATOM 889 N N . ALA A 1 111 ? 15.600 12.153 -0.170 1.00 90.62 111 ALA A N 1
ATOM 890 C CA . ALA A 1 111 ? 15.174 13.508 0.173 1.00 90.62 111 ALA A CA 1
ATOM 891 C C . ALA A 1 111 ? 13.999 13.534 1.166 1.00 90.62 111 ALA A C 1
ATOM 893 O O . ALA A 1 111 ? 13.979 14.372 2.057 1.00 90.62 111 ALA A O 1
ATOM 894 N N . ALA A 1 112 ? 13.030 12.623 1.028 1.00 91.56 112 ALA A N 1
ATOM 895 C CA . ALA A 1 112 ? 11.897 12.531 1.951 1.00 91.56 112 ALA A CA 1
ATOM 896 C C . ALA A 1 112 ? 12.302 12.000 3.336 1.00 91.56 112 ALA A C 1
ATOM 898 O O . ALA A 1 112 ? 11.713 12.387 4.335 1.00 91.56 112 ALA A O 1
ATOM 899 N N . VAL A 1 113 ? 13.307 11.123 3.396 1.00 87.69 113 VAL A N 1
ATOM 900 C CA . VAL A 1 113 ? 13.861 10.589 4.650 1.00 87.69 113 VAL A CA 1
ATOM 901 C C . VAL A 1 113 ? 14.656 11.658 5.409 1.00 87.69 113 VAL A C 1
ATOM 903 O O . VAL A 1 113 ? 14.640 11.671 6.635 1.00 87.69 113 VAL A O 1
ATOM 906 N N . GLU A 1 114 ? 15.352 12.548 4.698 1.00 85.69 114 GLU A N 1
ATOM 907 C CA . GLU A 1 114 ? 16.124 13.651 5.294 1.00 85.69 114 GLU A CA 1
ATOM 908 C C . GLU A 1 114 ? 15.254 14.837 5.745 1.00 85.69 114 GLU A C 1
ATOM 910 O O . GLU A 1 114 ? 15.712 15.669 6.527 1.00 85.69 114 GLU A O 1
ATOM 915 N N . ASP A 1 115 ? 14.016 14.929 5.259 1.00 87.12 115 ASP A N 1
ATOM 916 C CA . ASP A 1 115 ? 13.083 16.005 5.587 1.00 87.12 115 ASP A CA 1
ATOM 917 C C . ASP A 1 115 ? 12.222 15.630 6.808 1.00 87.12 115 ASP A C 1
ATOM 919 O O . ASP A 1 115 ? 11.289 14.823 6.715 1.00 87.12 115 ASP A O 1
ATOM 923 N N . SER A 1 116 ? 12.521 16.232 7.967 1.00 78.50 116 SER A N 1
ATOM 924 C CA . SER A 1 116 ? 11.763 16.010 9.209 1.00 78.50 116 SER A CA 1
ATOM 925 C C . SER A 1 116 ? 10.287 16.375 9.068 1.00 78.50 116 SER A C 1
ATOM 927 O O . SER A 1 116 ? 9.447 15.727 9.688 1.00 78.50 116 SER A O 1
ATOM 929 N N . GLU A 1 117 ? 9.972 17.331 8.190 1.00 83.88 117 GLU A N 1
ATOM 930 C CA . GLU A 1 117 ? 8.620 17.840 7.951 1.00 83.88 117 GLU A CA 1
ATOM 931 C C . GLU A 1 117 ? 7.895 17.088 6.827 1.00 83.88 117 GLU A C 1
ATOM 933 O O . GLU A 1 117 ? 6.802 17.481 6.415 1.00 83.88 117 GLU A O 1
ATOM 938 N N . SER A 1 118 ? 8.494 16.020 6.286 1.00 83.88 118 SER A N 1
ATOM 939 C CA . SER A 1 118 ? 7.878 15.257 5.204 1.00 83.88 118 SER A CA 1
ATOM 940 C C . SER A 1 118 ? 6.536 14.669 5.641 1.00 83.88 118 SER A C 1
ATOM 942 O O . SER A 1 118 ? 6.442 13.974 6.655 1.00 83.88 118 SER A O 1
ATOM 944 N N . ASP A 1 119 ? 5.498 14.896 4.841 1.00 91.31 119 ASP A N 1
ATOM 945 C CA . ASP A 1 119 ? 4.192 14.291 5.066 1.00 91.31 119 ASP A CA 1
ATOM 946 C C . ASP A 1 119 ? 4.294 12.751 5.070 1.00 91.31 119 ASP A C 1
ATOM 948 O O . ASP A 1 119 ? 4.827 12.125 4.146 1.00 91.31 119 ASP A O 1
ATOM 952 N N . ARG A 1 120 ? 3.789 12.118 6.135 1.00 91.50 120 ARG A N 1
ATOM 953 C CA . ARG A 1 120 ? 3.940 10.668 6.339 1.00 91.50 120 ARG A CA 1
ATOM 954 C C . ARG A 1 120 ? 3.044 9.832 5.430 1.00 91.50 120 ARG A C 1
ATOM 956 O O . ARG A 1 120 ? 3.389 8.686 5.121 1.00 91.50 120 ARG A O 1
ATOM 963 N N . HIS A 1 121 ? 1.949 10.399 4.931 1.00 92.44 121 HIS A N 1
ATOM 964 C CA . HIS A 1 121 ? 1.135 9.765 3.901 1.00 92.44 121 HIS A CA 1
ATOM 965 C C . HIS A 1 121 ? 1.882 9.738 2.558 1.00 92.44 121 HIS A C 1
ATOM 967 O O . HIS A 1 121 ? 1.985 8.680 1.926 1.00 92.44 121 HIS A O 1
ATOM 973 N N . GLU A 1 122 ? 2.497 10.850 2.159 1.00 92.06 122 GLU A N 1
ATOM 974 C CA . GLU A 1 122 ? 3.335 10.926 0.960 1.00 92.06 122 GLU A CA 1
ATOM 975 C C . GLU A 1 122 ? 4.563 10.011 1.062 1.00 92.06 122 GLU A C 1
ATOM 977 O O . GLU A 1 122 ? 4.871 9.265 0.121 1.00 92.06 122 GLU A O 1
ATOM 982 N N . LEU A 1 123 ? 5.222 9.973 2.227 1.00 94.50 123 LEU A N 1
ATOM 983 C CA . LEU A 1 123 ? 6.327 9.050 2.491 1.00 94.50 123 LEU A CA 1
ATOM 984 C C . LEU A 1 123 ? 5.889 7.588 2.329 1.00 94.50 123 LEU A C 1
ATOM 986 O O . LEU A 1 123 ? 6.590 6.802 1.689 1.00 94.50 123 LEU A O 1
ATOM 990 N N . ARG A 1 124 ? 4.708 7.213 2.834 1.00 96.19 124 ARG A N 1
ATOM 991 C CA . ARG A 1 124 ? 4.146 5.864 2.657 1.00 96.19 124 ARG A CA 1
ATOM 992 C C . ARG A 1 124 ? 3.963 5.512 1.182 1.00 96.19 124 ARG A C 1
ATOM 994 O O . ARG A 1 124 ? 4.341 4.411 0.766 1.00 96.19 124 ARG A O 1
ATOM 1001 N N . ILE A 1 125 ? 3.410 6.421 0.377 1.00 93.94 125 ILE A N 1
ATOM 1002 C CA . ILE A 1 125 ? 3.254 6.213 -1.072 1.00 93.94 125 ILE A CA 1
ATOM 1003 C C . ILE A 1 125 ? 4.626 6.022 -1.726 1.00 93.94 125 ILE A C 1
ATOM 1005 O O . ILE A 1 125 ? 4.806 5.123 -2.556 1.00 93.94 125 ILE A O 1
ATOM 1009 N N . LEU A 1 126 ? 5.601 6.846 -1.349 1.00 95.06 126 LEU A N 1
ATOM 1010 C CA . LEU A 1 126 ? 6.956 6.796 -1.878 1.00 95.06 126 LEU A CA 1
ATOM 1011 C C . LEU A 1 126 ? 7.658 5.477 -1.532 1.00 95.06 126 LEU A C 1
ATOM 1013 O O . LEU A 1 126 ? 8.210 4.837 -2.429 1.00 95.06 126 LEU A O 1
ATOM 1017 N N . VAL A 1 127 ? 7.567 5.028 -0.278 1.00 96.19 127 VAL A N 1
ATOM 1018 C CA . VAL A 1 127 ? 8.083 3.738 0.208 1.00 96.19 127 VAL A CA 1
ATOM 1019 C C . VAL A 1 127 ? 7.464 2.576 -0.568 1.00 96.19 127 VAL A C 1
ATOM 1021 O O . VAL A 1 127 ? 8.196 1.752 -1.121 1.00 96.19 127 VAL A O 1
ATOM 1024 N N . LYS A 1 128 ? 6.130 2.549 -0.698 1.00 95.25 128 LYS A N 1
ATOM 1025 C CA . LYS A 1 128 ? 5.397 1.517 -1.451 1.00 95.25 128 LYS A CA 1
ATOM 1026 C C . LYS A 1 128 ? 5.855 1.448 -2.909 1.00 95.25 128 LYS A C 1
ATOM 1028 O O . LYS A 1 128 ? 6.168 0.372 -3.417 1.00 95.25 128 LYS A O 1
ATOM 1033 N N . ARG A 1 129 ? 5.955 2.602 -3.581 1.00 95.38 129 ARG A N 1
ATOM 1034 C CA . ARG A 1 129 ? 6.440 2.693 -4.970 1.00 95.38 129 ARG A CA 1
ATOM 1035 C C . ARG A 1 129 ? 7.879 2.192 -5.105 1.00 95.38 129 ARG A C 1
ATOM 1037 O O . ARG A 1 129 ? 8.169 1.428 -6.024 1.00 95.38 129 ARG A O 1
ATOM 1044 N N . THR A 1 130 ? 8.769 2.583 -4.193 1.00 94.94 130 THR A N 1
ATOM 1045 C CA . THR A 1 130 ? 10.172 2.143 -4.205 1.00 94.94 130 THR A CA 1
ATOM 1046 C C . THR A 1 130 ? 10.292 0.635 -3.988 1.00 94.94 130 THR A C 1
ATOM 1048 O O . THR A 1 130 ? 11.090 -0.012 -4.674 1.00 94.94 130 THR A O 1
ATOM 1051 N N . ARG A 1 131 ? 9.470 0.054 -3.099 1.00 95.31 131 ARG A N 1
ATOM 1052 C CA . ARG A 1 131 ? 9.447 -1.395 -2.863 1.00 95.31 131 ARG A CA 1
ATOM 1053 C C . ARG A 1 131 ? 9.026 -2.141 -4.123 1.00 95.31 131 ARG A C 1
ATOM 1055 O O . ARG A 1 131 ? 9.767 -3.003 -4.580 1.00 95.31 131 ARG A O 1
ATOM 1062 N N . TYR A 1 132 ? 7.901 -1.760 -4.728 1.00 93.88 132 TYR A N 1
ATOM 1063 C CA . TYR A 1 132 ? 7.388 -2.422 -5.932 1.00 93.88 132 TYR A CA 1
ATOM 1064 C C . TYR A 1 132 ? 8.350 -2.339 -7.114 1.00 93.88 132 TYR A C 1
ATOM 1066 O O . TYR A 1 132 ? 8.556 -3.334 -7.800 1.00 93.88 132 TYR A O 1
ATOM 1074 N N . LEU A 1 133 ? 8.987 -1.187 -7.337 1.00 92.12 133 LEU A N 1
ATOM 1075 C CA . LEU A 1 133 ? 9.979 -1.058 -8.406 1.00 92.12 133 LEU A CA 1
ATOM 1076 C C . LEU A 1 133 ? 11.232 -1.906 -8.136 1.00 92.12 133 LEU A C 1
ATOM 1078 O O . LEU A 1 133 ? 11.789 -2.481 -9.069 1.00 92.12 133 LEU A O 1
ATOM 1082 N N . THR A 1 134 ? 11.654 -2.022 -6.874 1.00 92.00 134 THR A N 1
ATOM 1083 C CA . THR A 1 134 ? 12.783 -2.881 -6.481 1.00 92.00 134 THR A CA 1
ATOM 1084 C C . THR A 1 134 ? 12.453 -4.366 -6.641 1.00 92.00 134 THR A C 1
ATOM 1086 O O . THR A 1 134 ? 13.286 -5.116 -7.141 1.00 92.00 134 THR A O 1
ATOM 1089 N N . GLU A 1 135 ? 11.241 -4.784 -6.270 1.00 92.94 135 GLU A N 1
ATOM 1090 C CA . GLU A 1 135 ? 10.752 -6.161 -6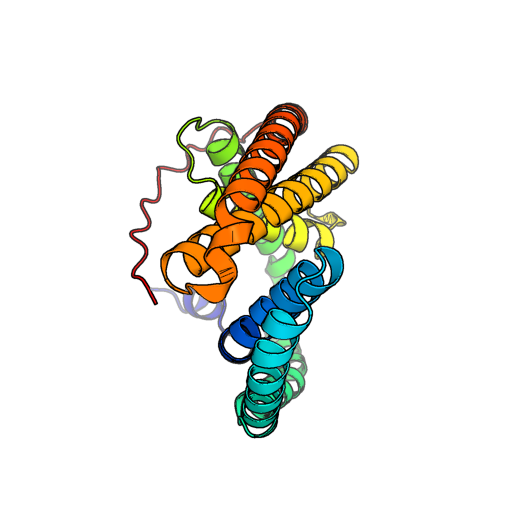.431 1.00 92.94 135 GLU A CA 1
ATOM 1091 C C . GLU A 1 135 ? 10.558 -6.529 -7.913 1.00 92.94 135 GLU A C 1
ATOM 1093 O O . GLU A 1 135 ? 10.903 -7.637 -8.317 1.00 92.94 135 GLU A O 1
ATOM 1098 N N . ALA A 1 136 ? 10.064 -5.599 -8.739 1.00 92.69 136 ALA A N 1
ATOM 1099 C CA . ALA A 1 136 ? 9.859 -5.817 -10.172 1.00 92.69 136 ALA A CA 1
ATOM 1100 C C . ALA A 1 136 ? 11.175 -5.860 -10.969 1.00 92.69 136 ALA A C 1
ATOM 1102 O O . ALA A 1 136 ? 11.280 -6.583 -11.960 1.00 92.69 136 ALA A O 1
ATOM 1103 N N . PHE A 1 137 ? 12.189 -5.097 -10.546 1.00 93.69 137 PHE A N 1
ATOM 1104 C CA . PHE A 1 137 ? 13.466 -4.968 -11.255 1.00 93.69 137 PHE A CA 1
ATOM 1105 C C . PHE A 1 137 ? 14.679 -5.187 -10.334 1.00 93.69 137 PHE A C 1
ATOM 1107 O O . PHE A 1 137 ? 15.544 -4.311 -10.225 1.00 93.69 137 PHE A O 1
ATOM 1114 N N . PRO A 1 138 ? 14.818 -6.371 -9.708 1.00 92.31 138 PRO A N 1
ATOM 1115 C CA . PRO A 1 138 ? 15.826 -6.609 -8.674 1.00 92.31 138 PRO A CA 1
ATOM 1116 C C . PRO A 1 138 ? 17.261 -6.464 -9.195 1.00 92.31 138 PRO A C 1
ATOM 1118 O O . PRO A 1 138 ? 18.123 -5.954 -8.492 1.00 92.31 138 PRO A O 1
ATOM 1121 N N . LYS A 1 139 ? 17.518 -6.833 -10.459 1.00 92.56 139 LYS A N 1
ATOM 1122 C CA . LYS A 1 139 ? 18.842 -6.702 -11.098 1.00 92.56 139 LYS A CA 1
ATOM 1123 C C . LYS A 1 139 ? 19.241 -5.253 -11.411 1.00 92.56 139 LYS A C 1
ATOM 1125 O O . LYS A 1 139 ? 20.403 -5.003 -11.713 1.00 92.56 139 LYS A O 1
ATOM 1130 N N . LEU A 1 140 ? 18.282 -4.324 -11.418 1.00 92.12 140 LEU A N 1
ATOM 1131 C CA . LEU A 1 140 ? 18.504 -2.906 -11.728 1.00 92.12 140 LEU A CA 1
ATOM 1132 C C . LEU A 1 140 ? 18.419 -2.018 -10.487 1.00 92.12 140 LEU A C 1
ATOM 1134 O O . LEU A 1 140 ? 18.830 -0.859 -10.549 1.00 92.12 140 LEU A O 1
ATOM 1138 N N . SER A 1 141 ? 17.846 -2.525 -9.393 1.00 91.62 141 SER A N 1
ATOM 1139 C CA . SER A 1 141 ? 17.713 -1.757 -8.164 1.00 91.62 141 SER A CA 1
ATOM 1140 C C . SER A 1 141 ? 19.086 -1.535 -7.526 1.00 91.62 141 SER A C 1
ATOM 1142 O O . SER A 1 141 ? 19.842 -2.491 -7.357 1.00 91.62 141 SER A O 1
ATOM 1144 N N . PRO A 1 142 ? 19.422 -0.294 -7.136 1.00 90.94 142 PRO A N 1
ATOM 1145 C CA . PRO A 1 142 ? 20.649 -0.005 -6.405 1.00 90.94 142 PRO A CA 1
ATOM 1146 C C . PRO A 1 142 ? 20.518 -0.281 -4.895 1.00 90.94 142 PRO A C 1
ATOM 1148 O O . PRO A 1 142 ? 21.458 -0.012 -4.149 1.00 90.94 142 PRO A O 1
ATOM 1151 N N . LEU A 1 143 ? 19.370 -0.780 -4.415 1.00 93.50 143 LEU A N 1
ATOM 1152 C CA . LEU A 1 143 ? 19.199 -1.150 -3.010 1.00 93.50 143 LEU A CA 1
ATOM 1153 C C . LEU A 1 143 ? 19.873 -2.490 -2.708 1.00 93.50 143 LEU A C 1
ATOM 1155 O O . LEU A 1 143 ? 19.689 -3.476 -3.419 1.00 93.50 143 LEU A O 1
ATOM 1159 N N . SER A 1 144 ? 20.598 -2.545 -1.591 1.00 94.44 144 SER A N 1
ATOM 1160 C CA . SER A 1 144 ? 21.057 -3.816 -1.027 1.00 94.44 144 SER A CA 1
ATOM 1161 C C . SER A 1 144 ? 19.873 -4.652 -0.523 1.00 94.44 144 SER A C 1
ATOM 1163 O O . SER A 1 144 ? 18.804 -4.119 -0.217 1.00 94.44 144 SER A O 1
ATOM 1165 N N . SER A 1 145 ? 20.067 -5.963 -0.353 1.00 93.38 145 SER A N 1
ATOM 1166 C CA . SER A 1 145 ? 19.049 -6.845 0.242 1.00 93.38 145 SER A CA 1
ATOM 1167 C C . SER A 1 145 ? 18.620 -6.375 1.637 1.00 93.38 145 SER A C 1
ATOM 1169 O O . SER A 1 145 ? 17.434 -6.386 1.960 1.00 93.38 145 SER A O 1
ATOM 1171 N N . LYS A 1 146 ? 19.567 -5.882 2.446 1.00 95.88 146 LYS A N 1
ATOM 1172 C CA . LYS A 1 146 ? 19.293 -5.318 3.773 1.00 95.88 146 LYS A CA 1
ATOM 1173 C C . LYS A 1 146 ? 18.436 -4.050 3.691 1.00 95.88 146 LYS A C 1
ATOM 1175 O O . LYS A 1 146 ? 17.480 -3.924 4.454 1.00 95.88 146 LYS A O 1
ATOM 1180 N N . ALA A 1 147 ? 18.734 -3.148 2.752 1.00 95.38 147 ALA A N 1
ATOM 1181 C CA . ALA A 1 147 ? 17.926 -1.951 2.515 1.00 95.38 147 ALA A CA 1
ATOM 1182 C C . ALA A 1 147 ? 16.510 -2.307 2.031 1.00 95.38 147 ALA A C 1
ATOM 1184 O O . ALA A 1 147 ? 15.538 -1.734 2.514 1.00 95.38 147 ALA A O 1
ATOM 1185 N N . ALA A 1 148 ? 16.370 -3.294 1.141 1.00 94.69 148 ALA A N 1
ATOM 1186 C CA . ALA A 1 148 ? 15.067 -3.768 0.672 1.00 94.69 148 ALA A CA 1
ATOM 1187 C C . ALA A 1 148 ? 14.220 -4.380 1.807 1.00 94.69 148 ALA A C 1
ATOM 1189 O O . ALA A 1 148 ? 13.028 -4.087 1.917 1.00 94.69 148 ALA A O 1
ATOM 1190 N N . SER A 1 149 ? 14.830 -5.172 2.695 1.00 95.69 149 SER A N 1
ATOM 1191 C CA . SER A 1 149 ? 14.152 -5.709 3.884 1.00 95.69 149 SER A CA 1
ATOM 1192 C C . SER A 1 149 ? 13.727 -4.608 4.860 1.00 95.69 149 SER A C 1
ATOM 1194 O O . SER A 1 149 ? 12.600 -4.633 5.354 1.00 95.69 149 SER A O 1
ATOM 1196 N N . SER A 1 150 ? 14.591 -3.616 5.099 1.00 96.19 150 SER A N 1
ATOM 1197 C CA . SER A 1 150 ? 14.265 -2.443 5.924 1.00 96.19 150 SER A CA 1
ATOM 1198 C C . SER A 1 150 ? 13.113 -1.628 5.320 1.00 96.19 150 SER A C 1
ATOM 1200 O O . SER A 1 150 ? 12.166 -1.290 6.026 1.00 96.19 150 SER A O 1
ATOM 1202 N N . LEU A 1 151 ? 13.109 -1.425 3.997 1.00 96.12 151 LEU A N 1
ATOM 1203 C CA . LEU A 1 151 ? 12.026 -0.756 3.273 1.00 96.12 151 LEU A CA 1
ATOM 1204 C C . LEU A 1 151 ? 10.687 -1.495 3.410 1.00 96.12 151 LEU A C 1
ATOM 1206 O O . LEU A 1 151 ? 9.647 -0.864 3.587 1.00 96.12 151 LEU A O 1
ATOM 1210 N N . LYS A 1 152 ? 10.699 -2.833 3.355 1.00 96.69 152 LYS A N 1
ATOM 1211 C CA . LYS A 1 152 ? 9.499 -3.653 3.570 1.00 96.69 152 LYS A CA 1
ATOM 1212 C C . LYS A 1 152 ? 8.967 -3.5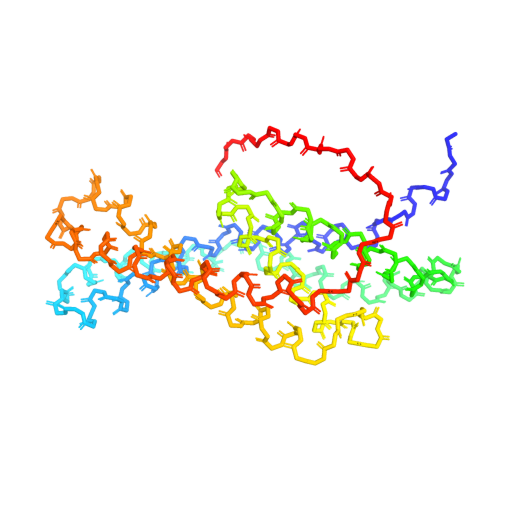08 4.997 1.00 96.69 152 LYS A C 1
ATOM 1214 O O . LYS A 1 152 ? 7.760 -3.365 5.165 1.00 96.69 152 LYS A O 1
ATOM 1219 N N . ALA A 1 153 ? 9.847 -3.517 5.998 1.00 97.06 153 ALA A N 1
ATOM 1220 C CA . ALA A 1 153 ? 9.461 -3.321 7.394 1.00 97.06 153 ALA A CA 1
ATOM 1221 C C . ALA A 1 153 ? 8.843 -1.931 7.624 1.00 97.06 153 ALA A C 1
ATOM 1223 O O . ALA A 1 153 ? 7.769 -1.840 8.219 1.00 97.06 153 ALA A O 1
ATOM 1224 N N . LEU A 1 154 ? 9.466 -0.884 7.071 1.00 96.88 154 LEU A N 1
ATOM 1225 C CA . LEU A 1 154 ? 8.942 0.482 7.099 1.00 96.88 154 LEU A CA 1
ATOM 1226 C C . LEU A 1 154 ? 7.571 0.582 6.419 1.00 96.88 154 LEU A C 1
ATOM 1228 O O . LEU A 1 154 ? 6.657 1.192 6.967 1.00 96.88 154 LEU A O 1
ATOM 1232 N N . GLN A 1 155 ? 7.396 -0.052 5.251 1.00 97.25 155 GLN A N 1
ATOM 1233 C CA . GLN A 1 155 ? 6.102 -0.086 4.567 1.00 97.25 155 GLN A CA 1
ATOM 1234 C C . GLN A 1 155 ? 5.008 -0.690 5.455 1.00 97.25 155 GLN A C 1
ATOM 1236 O O . GLN A 1 155 ? 3.896 -0.170 5.468 1.00 97.25 155 GLN A O 1
ATOM 1241 N N . SER A 1 156 ? 5.306 -1.774 6.177 1.00 97.31 156 SER A N 1
ATOM 1242 C CA . SER A 1 156 ? 4.341 -2.401 7.084 1.00 97.31 156 SER A CA 1
ATOM 1243 C C . SER A 1 156 ? 3.938 -1.466 8.225 1.00 97.31 156 SER A C 1
ATOM 1245 O O . SER A 1 156 ? 2.748 -1.327 8.486 1.00 97.31 156 SER A O 1
ATOM 1247 N N . SER A 1 157 ? 4.893 -0.788 8.872 1.00 97.94 157 SER A N 1
ATOM 1248 C CA . SER A 1 157 ? 4.585 0.127 9.984 1.00 97.94 157 SER A CA 1
ATOM 1249 C C . SER A 1 157 ? 3.834 1.378 9.518 1.00 97.94 157 SER A C 1
ATOM 1251 O O . SER A 1 157 ? 2.846 1.757 10.139 1.00 97.94 157 SER A O 1
ATOM 1253 N N . LEU A 1 158 ? 4.226 1.970 8.382 1.00 97.44 158 LEU A N 1
ATOM 1254 C CA . LEU A 1 158 ? 3.473 3.068 7.761 1.00 97.44 158 LEU A CA 1
ATOM 1255 C C . LEU A 1 158 ? 2.080 2.618 7.294 1.00 97.44 158 LEU A C 1
ATOM 1257 O O . LEU A 1 158 ? 1.147 3.414 7.299 1.00 97.44 158 LEU A O 1
ATOM 1261 N N . GLY A 1 159 ? 1.931 1.357 6.879 1.00 97.00 159 GLY A N 1
ATOM 1262 C CA . GLY A 1 159 ? 0.638 0.736 6.590 1.00 97.00 159 GLY A CA 1
ATOM 1263 C C . GLY A 1 159 ? -0.265 0.719 7.819 1.00 97.00 159 GLY A C 1
ATOM 1264 O O . GLY A 1 159 ? -1.326 1.327 7.781 1.00 97.00 159 GLY A O 1
ATOM 1265 N N . ALA A 1 160 ? 0.211 0.130 8.918 1.00 97.50 160 ALA A N 1
ATOM 1266 C CA . ALA A 1 160 ? -0.530 0.066 10.178 1.00 97.50 160 ALA A CA 1
ATOM 1267 C C . ALA A 1 160 ? -0.904 1.460 10.712 1.00 97.50 160 ALA A C 1
ATOM 1269 O O . ALA A 1 160 ? -2.045 1.694 11.100 1.00 97.50 160 ALA A O 1
ATOM 1270 N N . TRP A 1 161 ? 0.033 2.416 10.678 1.00 98.06 161 TRP A N 1
ATOM 1271 C CA . TRP A 1 161 ? -0.255 3.807 11.040 1.00 98.06 161 TRP A CA 1
ATOM 1272 C C . TRP A 1 161 ? -1.379 4.402 10.182 1.00 98.06 161 TRP A C 1
ATOM 1274 O O . TRP A 1 161 ? -2.306 5.008 10.718 1.00 98.06 161 TRP A O 1
ATOM 1284 N N . HIS A 1 162 ? -1.303 4.226 8.860 1.00 97.38 162 HIS A N 1
ATOM 1285 C CA . HIS A 1 162 ? -2.288 4.770 7.931 1.00 97.38 162 HIS A CA 1
ATOM 1286 C C . HIS A 1 162 ? -3.682 4.187 8.168 1.00 97.38 162 HIS A C 1
ATOM 1288 O O . HIS A 1 162 ? -4.655 4.935 8.126 1.00 97.38 162 HIS A O 1
ATOM 1294 N N . ASP A 1 163 ? -3.787 2.884 8.420 1.00 97.19 163 ASP A N 1
ATOM 1295 C CA . ASP A 1 163 ? -5.078 2.229 8.639 1.00 97.19 163 ASP A CA 1
ATOM 1296 C C . ASP A 1 163 ? -5.740 2.772 9.915 1.00 97.19 163 ASP A C 1
ATOM 1298 O O . ASP A 1 163 ? -6.864 3.270 9.856 1.00 97.19 163 ASP A O 1
ATOM 1302 N N . HIS A 1 164 ? -5.000 2.858 11.028 1.00 97.75 164 HIS A N 1
ATOM 1303 C CA . HIS A 1 164 ? -5.501 3.495 12.252 1.00 97.75 164 HIS A CA 1
ATOM 1304 C C . HIS A 1 164 ? -5.870 4.972 12.055 1.00 97.75 164 HIS A C 1
ATOM 1306 O O . HIS A 1 164 ? -6.891 5.427 12.567 1.00 97.75 164 HIS A O 1
ATOM 1312 N N . TYR A 1 165 ? -5.072 5.729 11.298 1.00 95.50 165 TYR A N 1
ATOM 1313 C CA . TYR A 1 165 ? -5.380 7.124 10.979 1.00 95.50 165 TYR A CA 1
ATOM 1314 C C . TYR A 1 165 ? -6.693 7.262 10.190 1.00 95.50 165 TYR A C 1
ATOM 1316 O O . TYR A 1 165 ? -7.513 8.130 10.498 1.00 95.50 165 TYR A O 1
ATOM 1324 N N . GLN A 1 166 ? -6.933 6.397 9.200 1.00 96.12 166 GLN A N 1
ATOM 1325 C CA . GLN A 1 166 ? -8.196 6.367 8.454 1.00 96.12 166 GLN A CA 1
ATOM 1326 C C . GLN A 1 166 ? -9.379 6.007 9.356 1.00 96.12 166 GLN A C 1
ATOM 1328 O O . GLN A 1 166 ? -10.440 6.627 9.269 1.00 96.12 166 GLN A O 1
ATOM 1333 N N . TRP A 1 167 ? -9.204 5.055 10.270 1.00 97.94 167 TRP A N 1
ATOM 1334 C CA . TRP A 1 167 ? -10.261 4.681 11.205 1.00 97.94 167 TRP A CA 1
ATOM 1335 C C . TRP A 1 167 ? -10.579 5.788 12.212 1.00 97.94 167 TRP A C 1
ATOM 1337 O O . TRP A 1 167 ? -11.752 6.038 12.479 1.00 97.94 167 TRP A O 1
ATOM 1347 N N . CYS A 1 168 ? -9.580 6.532 12.697 1.00 97.00 168 CYS A N 1
ATOM 1348 C CA . CYS A 1 168 ? -9.807 7.734 13.505 1.00 97.00 168 CYS A CA 1
ATOM 1349 C C . CYS A 1 168 ? -10.637 8.785 12.755 1.00 97.00 168 CYS A C 1
ATOM 1351 O O . CYS A 1 168 ? -11.547 9.377 13.333 1.00 97.00 168 CYS A O 1
ATOM 1353 N N . GLN A 1 169 ? -10.364 8.999 11.462 1.00 95.69 169 GLN A N 1
ATOM 1354 C CA . GLN A 1 169 ? -11.177 9.905 10.646 1.00 95.69 169 GLN A CA 1
ATOM 1355 C C . GLN A 1 169 ? -12.626 9.411 10.549 1.00 95.69 169 GLN A C 1
ATOM 1357 O O . GLN A 1 169 ? -13.551 10.198 10.748 1.00 95.69 169 GLN A O 1
ATOM 1362 N N . LYS A 1 170 ? -12.841 8.106 10.341 1.00 96.25 170 LYS A N 1
ATOM 1363 C CA . LYS A 1 170 ? -14.186 7.507 10.341 1.00 96.25 170 LYS A CA 1
ATOM 1364 C C . LYS A 1 170 ? -14.894 7.666 11.681 1.00 96.25 170 LYS A C 1
ATOM 1366 O O . LYS A 1 170 ? -16.040 8.095 11.703 1.00 96.25 170 LYS A O 1
ATOM 1371 N N . ALA A 1 171 ? -14.211 7.419 12.796 1.00 96.88 171 ALA A N 1
ATOM 1372 C CA . ALA A 1 171 ? -14.783 7.579 14.132 1.00 96.88 171 ALA A CA 1
ATOM 1373 C C . ALA A 1 171 ? -15.177 9.024 14.472 1.00 96.88 171 ALA A C 1
ATOM 1375 O O . ALA A 1 171 ? -15.986 9.238 15.371 1.00 96.88 171 ALA A O 1
ATOM 1376 N N . SER A 1 172 ? -14.642 10.018 13.754 1.00 95.56 172 SER A N 1
ATOM 1377 C CA . SER A 1 172 ? -15.046 11.416 13.937 1.00 95.56 172 SER A CA 1
ATOM 1378 C C . SER A 1 172 ? -16.397 11.756 13.293 1.00 95.56 172 SER A C 1
ATOM 1380 O O . SER A 1 172 ? -16.999 12.766 13.652 1.00 95.56 172 SER A O 1
ATOM 1382 N N . VAL A 1 173 ? -16.889 10.914 12.373 1.00 96.12 173 VAL A N 1
ATOM 1383 C CA . VAL A 1 173 ? -18.154 11.127 11.644 1.00 96.12 173 VAL A CA 1
ATOM 1384 C C . VAL A 1 173 ? -19.173 9.994 11.831 1.00 96.12 173 VAL A C 1
ATOM 1386 O O . VAL A 1 173 ? -20.373 10.235 11.733 1.00 96.12 173 VAL A O 1
ATOM 1389 N N . GLU A 1 174 ? -18.726 8.774 12.133 1.00 96.31 174 GLU A N 1
ATOM 1390 C CA . GLU A 1 174 ? -19.554 7.582 12.357 1.00 96.31 174 GLU A CA 1
ATOM 1391 C C . GLU A 1 174 ? -19.671 7.322 13.872 1.00 96.31 174 GLU A C 1
ATOM 1393 O O . GLU A 1 174 ? -18.737 6.841 14.516 1.00 96.31 174 GLU A O 1
ATOM 1398 N N . SER A 1 175 ? -20.815 7.670 14.472 1.00 95.44 175 SER A N 1
ATOM 1399 C CA . SER A 1 175 ? -20.995 7.651 15.935 1.00 95.44 175 SER A CA 1
ATOM 1400 C C . SER A 1 175 ? -20.894 6.259 16.566 1.00 95.44 175 SER A C 1
ATOM 1402 O O . SER A 1 175 ? -20.549 6.145 17.740 1.00 95.44 175 SER A O 1
ATOM 1404 N N . ASP A 1 176 ? -21.184 5.199 15.809 1.00 96.44 176 ASP A N 1
ATOM 1405 C CA . ASP A 1 176 ? -21.059 3.810 16.266 1.00 96.44 176 ASP A CA 1
ATOM 1406 C C . ASP A 1 176 ? -19.597 3.387 16.497 1.00 96.44 176 ASP A C 1
ATOM 1408 O O . ASP A 1 176 ? -19.349 2.422 17.218 1.00 96.44 176 ASP A O 1
ATOM 1412 N N . LEU A 1 177 ? -18.638 4.132 15.933 1.00 97.19 177 LEU A N 1
ATOM 1413 C CA . LEU A 1 177 ? -17.198 3.907 16.080 1.00 97.19 177 LEU A CA 1
ATOM 1414 C C . LEU A 1 177 ? -16.549 4.762 17.178 1.00 97.19 177 LEU A C 1
ATOM 1416 O O . LEU A 1 177 ? -15.358 4.606 17.447 1.00 97.19 177 LEU A O 1
ATOM 1420 N N . TYR A 1 178 ? -17.297 5.657 17.831 1.00 94.38 178 TYR A N 1
ATOM 1421 C CA . TYR A 1 178 ? -16.751 6.621 18.795 1.00 94.38 178 TYR A CA 1
ATOM 1422 C C . TYR A 1 178 ? -15.916 5.964 19.911 1.00 94.38 178 TYR A C 1
ATOM 1424 O O . TYR A 1 178 ? -14.844 6.459 20.256 1.00 94.38 178 TYR A O 1
ATOM 1432 N N . LEU A 1 179 ? -16.358 4.811 20.428 1.00 94.81 179 LEU A N 1
ATOM 1433 C CA . LEU A 1 179 ? -15.668 4.086 21.506 1.00 94.81 179 LEU A CA 1
ATOM 1434 C C . LEU A 1 179 ? -14.277 3.562 21.109 1.00 94.81 179 LEU A C 1
ATOM 1436 O O . LEU A 1 179 ? -13.455 3.274 21.977 1.00 94.81 179 LEU A O 1
ATOM 1440 N N . LEU A 1 180 ? -14.002 3.435 19.809 1.00 97.12 180 LEU A N 1
ATOM 1441 C CA . LEU A 1 180 ? -12.736 2.929 19.280 1.00 97.12 180 LEU A CA 1
ATOM 1442 C C . LEU A 1 180 ? -11.722 4.041 18.995 1.00 97.12 180 LEU A C 1
ATOM 1444 O O . LEU A 1 180 ? -10.527 3.757 18.893 1.00 97.12 180 LEU A O 1
ATOM 1448 N N . ALA A 1 181 ? -12.174 5.298 18.921 1.00 96.31 181 ALA A N 1
ATOM 1449 C CA . ALA A 1 181 ? -11.361 6.440 18.509 1.00 96.31 181 ALA A CA 1
ATOM 1450 C C . ALA A 1 181 ? -10.075 6.583 19.339 1.00 96.31 181 ALA A C 1
ATOM 1452 O O . ALA A 1 181 ? -8.983 6.683 18.782 1.00 96.31 181 ALA A O 1
ATOM 1453 N N . GLU A 1 182 ? -10.183 6.530 20.670 1.00 96.62 182 GLU A N 1
ATOM 1454 C CA . GLU A 1 182 ? -9.027 6.683 21.560 1.00 96.62 182 GLU A CA 1
ATOM 1455 C C . GLU A 1 182 ? -8.016 5.543 21.382 1.00 96.62 182 GLU A C 1
ATOM 1457 O O . GLU A 1 182 ? -6.798 5.752 21.399 1.00 96.62 182 GLU A O 1
ATOM 1462 N N . VAL A 1 183 ? -8.496 4.309 21.199 1.00 97.19 183 VAL A N 1
ATOM 1463 C CA . VAL A 1 183 ? -7.589 3.172 21.041 1.00 97.19 183 VAL A CA 1
ATOM 1464 C C . VAL A 1 183 ? -6.897 3.214 19.685 1.00 97.19 183 VAL A C 1
ATOM 1466 O O . VAL A 1 183 ? -5.686 3.015 19.632 1.00 97.19 183 VAL A O 1
ATOM 1469 N N . TRP A 1 184 ? -7.613 3.537 18.609 1.00 98.25 184 TRP A N 1
ATOM 1470 C CA . TRP A 1 184 ? -7.005 3.730 17.293 1.00 98.25 184 TRP A CA 1
ATOM 1471 C C . TRP A 1 184 ? -6.011 4.886 17.274 1.00 98.25 184 TRP A C 1
ATOM 1473 O O . TRP A 1 184 ? -4.948 4.747 16.675 1.00 98.25 184 TRP A O 1
ATOM 1483 N N . GLN A 1 185 ? -6.270 5.976 18.000 1.00 97.94 185 GLN A N 1
ATOM 1484 C CA . GLN A 1 185 ? -5.315 7.076 18.124 1.00 97.94 185 GLN A CA 1
ATOM 1485 C C . GLN A 1 185 ? -4.012 6.628 18.801 1.00 97.94 185 GLN A C 1
ATOM 1487 O O . GLN A 1 185 ? -2.924 6.946 18.316 1.00 97.94 185 GLN A O 1
ATOM 1492 N N . ARG A 1 186 ? -4.101 5.845 19.885 1.00 98.00 186 ARG A N 1
ATOM 1493 C CA . ARG A 1 186 ? -2.916 5.267 20.542 1.00 98.00 186 ARG A CA 1
ATOM 1494 C C . ARG A 1 186 ? -2.173 4.299 19.624 1.00 98.00 186 ARG A C 1
ATOM 1496 O O . ARG A 1 186 ? -0.957 4.403 19.496 1.00 98.00 186 ARG A O 1
ATOM 1503 N N . CYS A 1 187 ? -2.889 3.404 18.943 1.00 97.75 187 CYS A N 1
ATOM 1504 C CA . CYS A 1 187 ? -2.285 2.468 17.996 1.00 97.75 187 CYS A CA 1
ATOM 1505 C C . CYS A 1 187 ? -1.606 3.192 16.821 1.00 97.75 187 CYS A C 1
ATOM 1507 O O . CYS A 1 187 ? -0.496 2.822 16.441 1.00 97.75 187 CYS A O 1
ATOM 1509 N N . ALA A 1 188 ? -2.214 4.261 16.294 1.00 97.50 188 ALA A N 1
ATOM 1510 C CA . ALA A 1 188 ? -1.609 5.113 15.274 1.00 97.50 188 ALA A CA 1
ATOM 1511 C C . ALA A 1 188 ? -0.297 5.732 15.776 1.00 97.50 188 ALA A C 1
ATOM 1513 O O . ALA A 1 188 ? 0.711 5.659 15.076 1.00 97.50 188 ALA A O 1
ATOM 1514 N N . ALA A 1 189 ? -0.282 6.288 16.992 1.00 97.69 189 ALA A N 1
ATOM 1515 C CA . ALA A 1 189 ? 0.922 6.871 17.581 1.00 97.69 189 ALA A CA 1
ATOM 1516 C C . ALA A 1 189 ? 2.051 5.835 17.729 1.00 97.69 189 ALA A C 1
ATOM 1518 O O . ALA A 1 189 ? 3.174 6.088 17.296 1.00 97.69 189 ALA A O 1
ATOM 1519 N N . THR A 1 190 ? 1.750 4.641 18.248 1.00 98.19 190 THR A N 1
ATOM 1520 C CA . THR A 1 190 ? 2.732 3.551 18.380 1.00 98.19 190 THR A CA 1
ATOM 1521 C C . THR A 1 190 ? 3.249 3.062 17.023 1.00 98.19 190 THR A C 1
ATOM 1523 O O . THR A 1 190 ? 4.447 2.828 16.853 1.00 98.19 190 THR A O 1
ATOM 1526 N N . ALA A 1 191 ? 2.367 2.903 16.032 1.00 97.94 191 ALA A N 1
ATOM 1527 C CA . ALA A 1 191 ? 2.763 2.495 14.688 1.00 97.94 191 ALA A CA 1
ATOM 1528 C C . ALA A 1 191 ? 3.643 3.554 14.007 1.00 97.94 191 ALA A C 1
ATOM 1530 O O . ALA A 1 191 ? 4.605 3.198 13.320 1.00 97.94 191 ALA A O 1
ATOM 1531 N N . LEU A 1 192 ? 3.351 4.839 14.237 1.00 97.00 192 LEU A N 1
ATOM 1532 C CA . LEU A 1 192 ? 4.155 5.946 13.737 1.00 97.00 192 LEU A CA 1
ATOM 1533 C C . LEU A 1 192 ? 5.535 5.976 14.393 1.00 97.00 192 LEU A C 1
ATOM 1535 O O . LEU A 1 192 ? 6.527 6.006 13.678 1.00 97.00 192 LEU A O 1
ATOM 1539 N N . GLU A 1 193 ? 5.626 5.875 15.720 1.00 97.25 193 GLU A N 1
ATOM 1540 C CA . GLU A 1 193 ? 6.909 5.817 16.437 1.00 97.25 193 GLU A CA 1
ATOM 1541 C C . GLU A 1 193 ? 7.803 4.684 15.905 1.00 97.25 193 GLU A C 1
ATOM 1543 O O . GLU A 1 193 ? 8.985 4.877 15.605 1.00 97.25 193 GLU A O 1
ATOM 1548 N N . LYS A 1 194 ? 7.214 3.502 15.687 1.00 97.94 194 LYS A N 1
ATOM 1549 C CA . LYS A 1 194 ? 7.908 2.371 15.065 1.00 97.94 194 LYS A CA 1
ATOM 1550 C C . LYS A 1 194 ? 8.357 2.679 13.634 1.00 97.94 194 LYS A C 1
ATOM 1552 O O . LYS A 1 194 ? 9.461 2.287 13.250 1.00 97.94 194 LYS A O 1
ATOM 1557 N N . ALA A 1 195 ? 7.517 3.341 12.839 1.00 97.12 195 ALA A N 1
ATOM 1558 C CA . ALA A 1 195 ? 7.869 3.754 11.486 1.00 97.12 195 ALA A CA 1
ATOM 1559 C C . ALA A 1 195 ? 9.031 4.761 11.487 1.00 97.12 195 ALA A C 1
ATOM 1561 O O . ALA A 1 195 ? 9.950 4.595 10.692 1.00 97.12 195 ALA A O 1
ATOM 1562 N N . GLU A 1 196 ? 9.057 5.729 12.406 1.00 95.75 196 GLU A N 1
ATOM 1563 C CA . GLU A 1 196 ? 10.156 6.696 12.543 1.00 95.75 196 GLU A CA 1
ATOM 1564 C C . GLU A 1 196 ? 11.484 6.012 12.898 1.00 95.75 196 GLU A C 1
ATOM 1566 O O . GLU A 1 196 ? 12.514 6.277 12.274 1.00 95.75 196 GLU A O 1
ATOM 1571 N N . ALA A 1 197 ? 11.470 5.060 13.837 1.00 95.81 197 ALA A N 1
ATOM 1572 C CA . ALA A 1 197 ? 12.665 4.284 14.168 1.00 95.81 197 ALA A CA 1
ATOM 1573 C C . ALA A 1 197 ? 13.195 3.504 12.947 1.00 95.81 197 ALA A C 1
ATOM 1575 O O . ALA A 1 197 ? 14.391 3.518 12.644 1.00 95.81 197 ALA A O 1
ATOM 1576 N N . GLN A 1 198 ? 12.295 2.868 12.192 1.00 96.38 198 GLN A N 1
ATOM 1577 C CA . GLN A 1 198 ? 12.649 2.142 10.970 1.00 96.38 198 GLN A CA 1
ATOM 1578 C C . GLN A 1 198 ? 13.103 3.066 9.836 1.00 96.38 198 GLN A C 1
ATOM 1580 O O . GLN A 1 198 ? 13.949 2.669 9.033 1.00 96.38 198 GLN A O 1
ATOM 1585 N N . LEU A 1 199 ? 12.568 4.285 9.766 1.00 94.75 199 LEU A N 1
ATOM 1586 C CA . LEU A 1 199 ? 12.971 5.309 8.810 1.00 94.75 199 LEU A CA 1
ATOM 1587 C C . LEU A 1 199 ? 14.420 5.739 9.060 1.00 94.75 199 LEU A C 1
ATOM 1589 O O . LEU A 1 199 ? 15.218 5.770 8.122 1.00 94.75 199 LEU A O 1
ATOM 1593 N N . ALA A 1 200 ? 14.783 5.974 10.324 1.00 93.31 200 ALA A N 1
ATOM 1594 C CA . ALA A 1 200 ? 16.149 6.304 10.724 1.00 93.31 200 ALA A CA 1
ATOM 1595 C C . ALA A 1 200 ? 17.147 5.180 10.391 1.00 93.31 200 ALA A C 1
ATOM 1597 O O . ALA A 1 200 ? 18.287 5.441 10.001 1.00 93.31 200 ALA A O 1
ATOM 1598 N N . ASP A 1 201 ? 16.733 3.918 10.511 1.00 93.56 201 ASP A N 1
ATOM 1599 C CA . ASP A 1 201 ? 17.563 2.780 10.112 1.00 93.56 201 ASP A CA 1
ATOM 1600 C C . ASP A 1 201 ? 17.672 2.627 8.596 1.00 93.56 201 ASP A C 1
ATOM 1602 O O . ASP A 1 201 ? 18.764 2.361 8.085 1.00 93.56 201 ASP A O 1
ATOM 1606 N N . LEU A 1 202 ? 16.577 2.843 7.864 1.00 94.12 202 LEU A N 1
ATOM 1607 C CA . LEU A 1 202 ? 16.587 2.835 6.405 1.00 94.12 202 LEU A CA 1
ATOM 1608 C C . LEU A 1 202 ? 17.520 3.918 5.857 1.00 94.12 202 LEU A C 1
ATOM 1610 O O . LEU A 1 202 ? 18.283 3.632 4.936 1.00 94.12 202 LEU A O 1
ATOM 1614 N N . ALA A 1 203 ? 17.520 5.117 6.448 1.00 92.62 203 ALA A N 1
ATOM 1615 C CA . ALA A 1 203 ? 18.386 6.230 6.054 1.00 92.62 203 ALA A CA 1
ATOM 1616 C C . ALA A 1 203 ? 19.865 5.819 5.973 1.00 92.62 203 ALA A C 1
ATOM 1618 O O . ALA A 1 203 ? 20.555 6.128 5.004 1.00 92.62 203 ALA A O 1
ATOM 1619 N N . LYS A 1 204 ? 20.335 5.034 6.951 1.00 93.19 204 LYS A N 1
ATOM 1620 C CA . LYS A 1 204 ? 21.720 4.532 7.028 1.00 93.19 204 LYS A CA 1
ATOM 1621 C C . LYS A 1 204 ? 22.045 3.491 5.950 1.00 93.19 204 LYS A C 1
ATOM 1623 O O . LYS A 1 204 ? 23.214 3.224 5.684 1.00 93.19 204 LYS A O 1
ATOM 1628 N N . LEU A 1 205 ? 21.022 2.848 5.387 1.00 94.38 205 LEU A N 1
ATOM 1629 C CA . LEU A 1 205 ? 21.137 1.753 4.422 1.00 94.38 205 LEU A CA 1
ATOM 1630 C C . LEU A 1 205 ? 20.910 2.201 2.975 1.00 94.38 205 LEU A C 1
ATOM 1632 O O . LEU A 1 205 ? 21.198 1.427 2.055 1.00 94.38 205 LEU A O 1
ATOM 1636 N N . LEU A 1 206 ? 20.377 3.407 2.764 1.00 92.94 206 LEU A N 1
ATOM 1637 C CA . LEU A 1 206 ? 20.182 3.956 1.430 1.00 92.94 206 LEU A CA 1
ATOM 1638 C C . LEU A 1 206 ? 21.536 4.213 0.748 1.00 92.94 206 LEU A C 1
ATOM 1640 O O . LEU A 1 206 ? 22.511 4.598 1.397 1.00 92.94 206 LEU A O 1
ATOM 1644 N N . PRO A 1 207 ? 21.625 3.996 -0.575 1.00 90.19 207 PRO A N 1
ATOM 1645 C CA . PRO A 1 207 ? 22.821 4.350 -1.321 1.00 90.19 207 PRO A CA 1
ATOM 1646 C C . PRO A 1 207 ? 23.041 5.866 -1.256 1.00 90.19 207 PRO A C 1
ATOM 1648 O O . PRO A 1 207 ? 22.081 6.637 -1.225 1.00 90.19 207 PRO A O 1
ATOM 1651 N N . LYS A 1 208 ? 24.310 6.293 -1.286 1.00 82.75 208 LYS A N 1
ATOM 1652 C CA . LYS A 1 208 ? 24.662 7.719 -1.306 1.00 82.75 208 LYS A CA 1
ATOM 1653 C C . LYS A 1 208 ? 23.932 8.422 -2.453 1.00 82.75 208 LYS A C 1
ATOM 1655 O O . LYS A 1 208 ? 24.034 7.989 -3.603 1.00 82.75 208 LYS A O 1
ATOM 1660 N N . SER A 1 209 ? 23.233 9.511 -2.137 1.00 74.00 209 SER A N 1
ATOM 1661 C CA . SER A 1 209 ? 22.605 10.368 -3.143 1.00 74.00 209 SER A CA 1
ATOM 1662 C C . SER A 1 209 ? 23.647 10.858 -4.154 1.00 74.00 209 SER A C 1
ATOM 1664 O O . SER A 1 209 ? 24.763 11.226 -3.783 1.00 74.00 209 SER A O 1
ATOM 1666 N N . SER A 1 210 ? 23.297 10.891 -5.445 1.00 63.19 210 SER A N 1
ATOM 1667 C CA . SER A 1 210 ? 24.224 11.298 -6.511 1.00 63.19 210 SER A CA 1
ATOM 1668 C C . SER A 1 210 ? 24.513 12.812 -6.543 1.00 63.19 210 SER A C 1
ATOM 1670 O O . SER A 1 210 ? 25.115 13.316 -7.492 1.00 63.19 210 SER A O 1
ATOM 1672 N N . GLY A 1 211 ? 24.086 13.566 -5.521 1.00 52.84 211 GLY A N 1
ATOM 1673 C CA . GLY A 1 211 ? 24.317 15.009 -5.385 1.00 52.84 211 GLY A CA 1
ATOM 1674 C C . GLY A 1 211 ? 23.555 15.871 -6.399 1.00 52.84 211 GLY A C 1
ATOM 1675 O O . GLY A 1 211 ? 23.656 17.098 -6.375 1.00 52.84 211 GLY A O 1
ATOM 1676 N N . LYS A 1 212 ? 22.763 15.267 -7.295 1.00 51.09 212 LYS A N 1
ATOM 1677 C CA . LYS A 1 212 ? 21.942 15.995 -8.266 1.00 51.09 212 LYS A CA 1
ATOM 1678 C C . LYS A 1 212 ? 20.659 16.463 -7.598 1.00 51.09 212 LYS A C 1
ATOM 1680 O O . LYS A 1 212 ? 19.638 15.795 -7.638 1.00 51.09 212 LYS A O 1
ATOM 1685 N N . ASN A 1 213 ? 20.766 17.637 -6.989 1.00 39.94 213 ASN A N 1
ATOM 1686 C CA . ASN A 1 213 ? 19.721 18.418 -6.340 1.00 39.94 213 ASN A CA 1
ATOM 1687 C C . ASN A 1 213 ? 18.369 18.357 -7.094 1.00 39.94 213 ASN A C 1
ATOM 1689 O O . ASN A 1 213 ? 18.110 19.132 -8.021 1.00 39.94 213 ASN A O 1
ATOM 1693 N N . THR A 1 214 ? 17.498 17.413 -6.725 1.00 43.88 214 THR A N 1
ATOM 1694 C CA . THR A 1 214 ? 16.105 17.386 -7.176 1.00 43.88 214 THR A CA 1
ATOM 1695 C C . THR A 1 214 ? 15.370 18.501 -6.448 1.00 43.88 214 THR A C 1
ATOM 1697 O O . THR A 1 214 ? 14.911 18.322 -5.325 1.00 43.88 214 THR A O 1
ATOM 1700 N N . ARG A 1 215 ? 15.282 19.672 -7.092 1.00 41.25 215 ARG A N 1
ATOM 1701 C CA . ARG A 1 215 ? 14.442 20.790 -6.639 1.00 41.25 215 ARG A CA 1
ATOM 1702 C C . ARG A 1 215 ? 13.066 20.259 -6.227 1.00 41.25 215 ARG A C 1
ATOM 1704 O O . ARG A 1 215 ? 12.455 19.517 -7.002 1.00 41.25 215 ARG A O 1
ATOM 1711 N N . ARG A 1 216 ? 12.615 20.657 -5.029 1.00 41.66 216 ARG A N 1
ATOM 1712 C CA . ARG A 1 216 ? 11.267 20.428 -4.483 1.00 41.66 216 ARG A CA 1
ATOM 1713 C C . ARG A 1 216 ? 10.235 20.529 -5.602 1.00 41.66 216 ARG A C 1
ATOM 1715 O O . ARG A 1 216 ? 10.002 21.610 -6.139 1.00 41.66 216 ARG 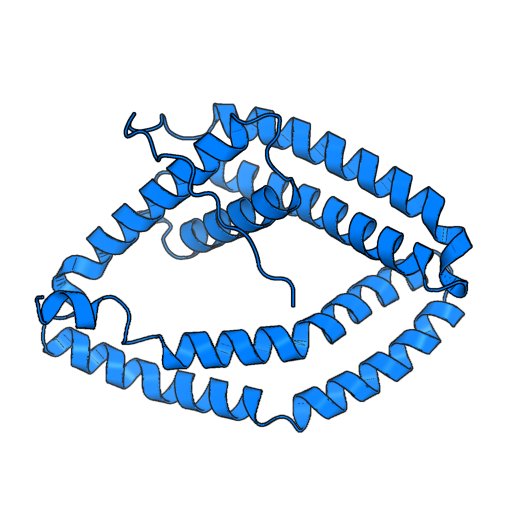A O 1
ATOM 1722 N N . VAL A 1 217 ? 9.633 19.402 -5.969 1.00 37.84 217 VAL A N 1
ATOM 1723 C CA . VAL A 1 217 ? 8.415 19.428 -6.772 1.00 37.84 217 VAL A CA 1
ATOM 1724 C C . VAL A 1 217 ? 7.290 19.583 -5.765 1.00 37.84 217 VAL A C 1
ATOM 1726 O O . VAL A 1 217 ? 6.820 18.595 -5.214 1.00 37.84 217 VAL A O 1
ATOM 1729 N N . SER A 1 218 ? 6.904 20.829 -5.487 1.00 37.78 218 SER A N 1
ATOM 1730 C CA . SER A 1 218 ? 5.620 21.117 -4.855 1.00 37.78 218 SER A CA 1
ATOM 1731 C C . SER A 1 218 ? 4.528 20.604 -5.787 1.00 37.78 218 SER A C 1
ATOM 1733 O O . SER A 1 218 ? 4.170 21.267 -6.758 1.00 37.78 218 SER A O 1
ATOM 1735 N N . THR A 1 219 ? 4.022 19.402 -5.540 1.00 36.72 219 THR A N 1
ATOM 1736 C CA . THR A 1 219 ? 2.761 18.964 -6.127 1.00 36.72 219 THR A CA 1
ATOM 1737 C C . THR A 1 219 ? 1.653 19.369 -5.174 1.00 36.72 219 THR A C 1
ATOM 1739 O O . THR A 1 219 ? 1.396 18.690 -4.188 1.00 36.72 219 THR A O 1
ATOM 1742 N N . HIS A 1 220 ? 1.009 20.497 -5.480 1.00 30.48 220 HIS A N 1
ATOM 1743 C CA . HIS A 1 220 ? -0.383 20.722 -5.104 1.00 30.48 220 HIS A CA 1
ATOM 1744 C C . HIS A 1 220 ? -1.187 19.488 -5.536 1.00 30.48 220 HIS A C 1
ATOM 1746 O O . HIS A 1 220 ? -1.293 19.206 -6.732 1.00 30.48 220 HIS A O 1
ATOM 1752 N N . PHE A 1 221 ? -1.703 18.737 -4.568 1.00 31.28 221 PHE A N 1
ATOM 1753 C CA . PHE A 1 221 ? -2.642 17.653 -4.810 1.00 31.28 221 PHE A CA 1
ATOM 1754 C C . PHE A 1 221 ? -4.060 18.234 -4.788 1.00 31.28 221 PHE A C 1
ATOM 1756 O O . PHE A 1 221 ? -4.456 18.896 -3.831 1.00 31.28 221 PHE A O 1
ATOM 1763 N N . ILE A 1 222 ? -4.797 18.030 -5.880 1.00 25.86 222 ILE A N 1
ATOM 1764 C CA . ILE A 1 222 ? -6.236 18.297 -5.967 1.00 25.86 222 ILE A CA 1
ATOM 1765 C C . ILE A 1 222 ? -6.947 17.098 -5.323 1.00 25.86 222 ILE A C 1
ATOM 1767 O O . ILE A 1 222 ? -6.676 15.973 -5.749 1.00 25.86 222 ILE A O 1
ATOM 1771 N N . PRO A 1 223 ? -7.850 17.298 -4.349 1.00 33.25 223 PRO A N 1
ATOM 1772 C CA . PRO A 1 223 ? -8.551 16.195 -3.709 1.00 33.25 223 PRO A CA 1
ATOM 1773 C C . PRO A 1 223 ? -9.577 15.571 -4.666 1.00 33.25 223 PRO A C 1
ATOM 1775 O O . PRO A 1 223 ? -10.332 16.280 -5.340 1.00 33.25 223 PRO A O 1
ATOM 1778 N N . ARG A 1 224 ? -9.616 14.238 -4.696 1.00 35.53 224 ARG A N 1
ATOM 1779 C CA . ARG A 1 224 ? -10.811 13.439 -4.977 1.00 35.53 224 ARG A CA 1
ATOM 1780 C C . ARG A 1 224 ? -10.826 12.244 -4.047 1.00 35.53 224 ARG A C 1
ATOM 1782 O O . ARG A 1 224 ? -9.756 11.604 -3.946 1.00 35.53 224 ARG A O 1
#

Secondary structure (DSSP, 8-state):
--HHHHTTSGGGHHHHHHHHHHHHHHHHHHHHHHHHHHHHHTT-HHHHHHHHHHHHHHHHHHHH-HHHHHHHHHHHHHHHHHHHHHHTTTTTTHHHHHHHHHHHHHHHHHHHHH-TT--HHHHHHHHHHHHHHHHH-TTT----HHHHHHHHHHHHHHHHHHHHHHHHHHHTT-GGGGGGHHHHHHHHHHHHHHHHHHHHHHHHHSPPP-S---------PPP-

Sequence (224 aa):
MNRVEILRFQLAIALNNAAAEVGRLTTPARDLEVLIEELEERGFPDQAQFRKAQLDSDYTKILKSPALKNLFIQLDEWPSAFRLAEINGGLQHVQRQIGKALIKQIERLHAAVEDSESDRHELRILVKRTRYLTEAFPKLSPLSSKAASSLKALQSSLGAWHDHYQWCQKASVESDLYLLAEVWQRCAATALEKAEAQLADLAKLLPKSSGKNTRRVSTHFIPR

Foldseek 3Di:
DDPLVVLVPPLCPQLVVLVVVLCVLCVVLVLLVVVLVVCVVVPNNVVSVVSVVVSVVSVVVSVPDCSVVSNVVSVVVRVVSVVVCVVVVVCVCVLVVLLVVLLVLLLVLLVLLPDPPRDLVVNLVSLVVNLVSCVVCVVSHPADPVLSVLSVQLNVLSVQLVSLVVLLVVCVPPVSSVVCNVVSVVSNVVSVVSSNVSSVVSSVRRDDRPPPDPPDPPDPDDDD

pLDDT: mean 87.82, std 18.04, range [25.86, 98.44]

Radius of gyration: 20.95 Å; chains: 1; bounding box: 49×30×56 Å